Protein AF-A0A7S3B6I5-F1 (afdb_monomer)

Solvent-accessible surface area (backbone atoms only — not comparable to full-atom values): 15122 Å² total; per-residue (Å²): 137,95,82,79,75,67,73,46,75,46,68,66,68,61,94,85,69,68,93,73,71,80,61,73,37,98,59,34,40,79,94,53,52,27,63,66,48,36,36,42,46,27,69,50,37,74,55,38,32,60,49,62,76,56,69,60,90,87,50,44,32,32,36,52,47,58,56,57,55,51,49,36,38,57,48,49,62,51,53,65,34,77,89,51,72,89,58,86,56,54,58,64,58,42,66,70,29,55,95,59,44,49,28,56,59,39,25,24,38,39,67,54,74,54,85,91,55,84,88,48,72,70,39,49,55,43,21,53,56,40,58,69,69,34,74,38,55,31,37,60,92,26,37,70,62,47,28,35,50,42,8,40,65,30,28,34,66,82,44,46,67,81,73,72,31,84,71,86,61,65,82,62,79,79,77,50,90,60,46,70,55,49,48,26,51,55,50,41,39,72,71,20,99,49,53,43,70,56,54,48,52,51,48,62,66,21,48,64,31,28,52,52,39,36,54,48,52,50,51,36,53,52,53,35,47,77,72,76,40,85,44,74,58,57,70,67,51,68,83,52,50,52,62,53,43,52,53,44,36,53,54,49,41,53,53,53,54,52,56,67,65,67,77,79,122

Structure (mmCIF, N/CA/C/O backbone):
data_AF-A0A7S3B6I5-F1
#
_entry.id   AF-A0A7S3B6I5-F1
#
loop_
_atom_site.group_PDB
_atom_site.id
_atom_site.type_symbol
_atom_site.label_atom_id
_atom_site.label_alt_id
_atom_site.label_comp_id
_atom_site.label_asym_id
_atom_site.label_entity_id
_atom_site.label_seq_id
_atom_site.pdbx_PDB_ins_code
_atom_site.Cartn_x
_atom_site.Cartn_y
_atom_site.Cartn_z
_atom_site.occupancy
_atom_site.B_iso_or_equiv
_atom_site.auth_seq_id
_atom_site.auth_comp_id
_atom_site.auth_asym_id
_atom_site.auth_atom_id
_atom_site.pdbx_PDB_model_num
ATOM 1 N N . SER A 1 1 ? 18.196 6.613 14.514 1.00 30.02 1 SER A N 1
ATOM 2 C CA . SER A 1 1 ? 19.024 6.679 13.297 1.00 30.02 1 SER A CA 1
ATOM 3 C C . SER A 1 1 ? 18.106 6.687 12.080 1.00 30.02 1 SER A C 1
ATOM 5 O O . SER A 1 1 ? 17.327 5.764 11.896 1.00 30.02 1 SER A O 1
ATOM 7 N N . LEU A 1 2 ? 18.119 7.771 11.301 1.00 26.78 2 LEU A N 1
ATOM 8 C CA . LEU A 1 2 ? 17.273 7.993 10.116 1.00 26.78 2 LEU A CA 1
ATOM 9 C C . LEU A 1 2 ? 18.138 7.955 8.842 1.00 26.78 2 LEU A C 1
ATOM 11 O O . LEU A 1 2 ? 18.249 8.953 8.143 1.00 26.78 2 LEU A O 1
ATOM 15 N N . SER A 1 3 ? 18.830 6.845 8.563 1.00 24.91 3 SER A N 1
ATOM 16 C CA . SER A 1 3 ? 19.818 6.829 7.465 1.00 24.91 3 SER A CA 1
ATOM 17 C C . SER A 1 3 ? 19.967 5.487 6.746 1.00 24.91 3 SER A C 1
ATOM 19 O O . SER A 1 3 ? 21.083 5.048 6.476 1.00 24.91 3 SER A O 1
ATOM 21 N N . ARG A 1 4 ? 18.858 4.812 6.441 1.00 30.28 4 ARG A N 1
ATOM 22 C CA . ARG A 1 4 ? 18.847 3.709 5.464 1.00 30.28 4 ARG A CA 1
ATOM 23 C C . ARG A 1 4 ? 17.581 3.781 4.619 1.00 30.28 4 ARG A C 1
ATOM 25 O O . ARG A 1 4 ? 16.727 2.907 4.672 1.00 30.28 4 ARG A O 1
ATOM 32 N N . SER A 1 5 ? 17.407 4.896 3.918 1.00 32.47 5 SER A N 1
ATOM 33 C CA . SER A 1 5 ? 16.584 4.898 2.714 1.00 32.47 5 SER A CA 1
ATOM 34 C C . SER A 1 5 ? 17.296 4.037 1.675 1.00 32.47 5 SER A C 1
ATOM 36 O O . SER A 1 5 ? 18.504 4.172 1.490 1.00 32.47 5 SER A O 1
ATOM 38 N N . TRP A 1 6 ? 16.557 3.159 1.004 1.00 41.81 6 TRP A N 1
ATOM 39 C CA . TRP A 1 6 ? 17.042 2.350 -0.114 1.00 41.81 6 TRP A CA 1
ATOM 40 C C . TRP A 1 6 ? 17.235 3.216 -1.368 1.00 41.81 6 TRP A C 1
ATOM 42 O O . TRP A 1 6 ? 16.689 2.939 -2.432 1.00 41.81 6 TRP A O 1
ATOM 52 N N . PHE A 1 7 ? 17.988 4.311 -1.245 1.00 34.62 7 PHE A N 1
ATOM 53 C CA . PHE A 1 7 ? 18.483 5.053 -2.394 1.00 34.62 7 PHE A CA 1
ATOM 54 C C . PHE A 1 7 ? 19.648 4.265 -2.984 1.00 34.62 7 PHE A C 1
ATOM 56 O O . PHE A 1 7 ? 20.805 4.500 -2.650 1.00 34.62 7 PHE A O 1
ATOM 63 N N . HIS A 1 8 ? 19.337 3.326 -3.867 1.00 44.59 8 HIS A N 1
ATOM 64 C CA . HIS A 1 8 ? 20.341 2.717 -4.725 1.00 44.59 8 HIS A CA 1
ATOM 65 C C . HIS A 1 8 ? 20.266 3.434 -6.064 1.00 44.59 8 HIS A C 1
ATOM 67 O O . HIS A 1 8 ? 19.243 3.377 -6.736 1.00 44.59 8 HIS A O 1
ATOM 73 N N . THR A 1 9 ? 21.327 4.155 -6.426 1.00 38.66 9 THR A N 1
ATOM 74 C CA . THR A 1 9 ? 21.589 4.477 -7.831 1.00 38.66 9 THR A CA 1
ATOM 75 C C . THR A 1 9 ? 22.581 3.429 -8.297 1.00 38.66 9 THR A C 1
ATOM 77 O O . THR A 1 9 ? 23.786 3.601 -8.124 1.00 38.66 9 THR A O 1
ATOM 80 N N . VAL A 1 10 ? 22.092 2.301 -8.810 1.00 42.62 10 VAL A N 1
ATOM 81 C CA . VAL A 1 10 ? 22.993 1.318 -9.415 1.00 42.62 10 VAL A CA 1
ATOM 82 C C . VAL A 1 10 ? 23.423 1.902 -10.755 1.00 42.62 10 VAL A C 1
ATOM 84 O O . VAL A 1 10 ? 22.632 1.977 -11.693 1.00 42.62 10 VAL A O 1
ATOM 87 N N . LYS A 1 11 ? 24.660 2.400 -10.839 1.00 39.88 11 LYS A N 1
ATOM 88 C CA . LYS A 1 11 ? 25.286 2.618 -12.145 1.00 39.88 11 LYS A CA 1
ATOM 89 C C . LYS A 1 11 ? 25.475 1.237 -12.755 1.00 39.88 11 LYS A C 1
ATOM 91 O O . LYS A 1 11 ? 25.919 0.338 -12.050 1.00 39.88 11 LYS A O 1
ATOM 96 N N . ALA A 1 12 ? 25.123 1.071 -14.028 1.00 41.84 12 ALA A N 1
ATOM 97 C CA . ALA A 1 12 ? 25.491 -0.130 -14.761 1.00 41.84 12 ALA A CA 1
ATOM 98 C C . ALA A 1 12 ? 27.013 -0.271 -14.656 1.00 41.84 12 ALA A C 1
ATOM 100 O O . ALA A 1 12 ? 27.739 0.532 -15.241 1.00 41.84 12 ALA A O 1
ATOM 101 N N . SER A 1 13 ? 27.492 -1.185 -13.813 1.00 39.59 13 SER A N 1
ATOM 102 C CA . SER A 1 13 ? 28.909 -1.486 -13.757 1.00 39.59 13 SER A CA 1
ATOM 103 C C . SER A 1 13 ? 29.263 -2.140 -15.083 1.00 39.59 13 SER A C 1
ATOM 105 O O . SER A 1 13 ? 28.578 -3.050 -15.558 1.00 39.59 13 SER A O 1
ATOM 107 N N . GLU A 1 14 ? 30.310 -1.628 -15.721 1.00 37.56 14 GLU A N 1
ATOM 108 C CA . GLU A 1 14 ? 30.961 -2.365 -16.792 1.00 37.56 14 GLU A CA 1
ATOM 109 C C . GLU A 1 14 ? 31.374 -3.731 -16.224 1.00 37.56 14 GLU A C 1
ATOM 111 O O . GLU A 1 14 ? 31.865 -3.793 -15.090 1.00 37.56 14 GLU A O 1
ATOM 116 N N . PRO A 1 15 ? 31.153 -4.835 -16.955 1.00 36.19 15 PRO A N 1
ATOM 117 C CA . PRO A 1 15 ? 31.553 -6.149 -16.480 1.00 36.19 15 PRO A CA 1
ATOM 118 C C . PRO A 1 15 ? 33.067 -6.145 -16.215 1.00 36.19 15 PRO A C 1
ATOM 120 O O . PRO A 1 15 ? 33.862 -6.088 -17.149 1.00 36.19 15 PRO A O 1
ATOM 123 N N . GLY A 1 16 ? 33.456 -6.184 -14.936 1.00 38.81 16 GLY A N 1
ATOM 124 C CA . GLY A 1 16 ? 34.854 -6.247 -14.495 1.00 38.81 16 GLY A CA 1
ATOM 125 C C . GLY A 1 16 ? 35.394 -5.034 -13.727 1.00 38.81 16 GLY A C 1
ATOM 126 O O . GLY A 1 16 ? 36.546 -5.088 -13.302 1.00 38.81 16 GLY A O 1
ATOM 127 N N . ALA A 1 17 ? 34.612 -3.973 -13.512 1.00 37.06 17 ALA A N 1
ATOM 128 C CA . ALA A 1 17 ? 35.030 -2.862 -12.654 1.00 37.06 17 ALA A CA 1
ATOM 129 C C . ALA A 1 17 ? 34.587 -3.109 -11.201 1.00 37.06 17 ALA A C 1
ATOM 131 O O . ALA A 1 17 ? 33.411 -2.986 -10.874 1.00 37.06 17 ALA A O 1
ATOM 132 N N . ASP A 1 18 ? 35.571 -3.448 -10.371 1.00 36.12 18 ASP A N 1
ATOM 133 C CA . ASP A 1 18 ? 35.520 -3.705 -8.930 1.00 36.12 18 ASP A CA 1
ATOM 134 C C . ASP A 1 18 ? 34.848 -5.019 -8.500 1.00 36.12 18 ASP A C 1
ATOM 136 O O . ASP A 1 18 ? 33.736 -5.369 -8.882 1.00 36.12 18 ASP A O 1
ATOM 140 N N . GLY A 1 19 ? 35.593 -5.790 -7.702 1.00 36.16 19 GLY A N 1
ATOM 141 C CA . GLY A 1 19 ? 35.284 -7.147 -7.247 1.00 36.16 19 GLY A CA 1
ATOM 142 C C . GLY A 1 19 ? 34.137 -7.257 -6.241 1.00 36.16 19 GLY A C 1
ATOM 143 O O . GLY A 1 19 ? 34.241 -8.033 -5.291 1.00 36.16 19 GLY A O 1
ATOM 144 N N . ASP A 1 20 ? 33.041 -6.536 -6.456 1.00 39.22 20 ASP A N 1
ATOM 145 C CA . ASP A 1 20 ? 31.775 -6.824 -5.803 1.00 39.22 20 ASP A CA 1
ATOM 146 C C . ASP A 1 20 ? 31.158 -8.022 -6.512 1.00 39.22 20 ASP A C 1
ATOM 148 O O . ASP A 1 20 ? 30.555 -7.939 -7.582 1.00 39.22 20 ASP A O 1
ATOM 152 N N . VAL A 1 21 ? 31.399 -9.187 -5.917 1.00 40.91 21 VAL A N 1
ATOM 153 C CA . VAL A 1 21 ? 30.798 -10.455 -6.308 1.00 40.91 21 VAL A CA 1
ATOM 154 C C . VAL A 1 21 ? 29.309 -10.207 -6.547 1.00 40.91 21 VAL A C 1
ATOM 156 O O . VAL A 1 21 ? 28.571 -9.884 -5.615 1.00 40.91 21 VAL A O 1
ATOM 159 N N . ALA A 1 22 ? 28.865 -10.370 -7.793 1.00 47.59 22 ALA A N 1
ATOM 160 C CA . ALA A 1 22 ? 27.468 -10.603 -8.107 1.00 47.59 22 ALA A CA 1
ATOM 161 C C . ALA A 1 22 ? 27.076 -11.895 -7.383 1.00 47.59 22 ALA A C 1
ATOM 163 O O . ALA A 1 22 ? 27.221 -12.992 -7.910 1.00 47.59 22 ALA A O 1
ATOM 164 N N . LEU A 1 23 ? 26.723 -11.776 -6.104 1.00 52.03 23 LEU A N 1
ATOM 165 C CA . LEU A 1 23 ? 26.445 -12.909 -5.244 1.00 52.03 23 LEU A CA 1
ATOM 166 C C . LEU A 1 23 ? 25.136 -13.512 -5.741 1.00 52.03 23 LEU A C 1
ATOM 168 O O . LEU A 1 23 ? 24.060 -12.992 -5.451 1.00 52.03 23 LEU A O 1
ATOM 172 N N . ASP A 1 24 ? 25.242 -14.613 -6.477 1.00 57.56 24 ASP A N 1
ATOM 173 C CA . ASP A 1 24 ? 24.114 -15.355 -7.035 1.00 57.56 24 ASP A CA 1
ATOM 174 C C . ASP A 1 24 ? 23.101 -15.688 -5.946 1.00 57.56 24 ASP A C 1
ATOM 176 O O . ASP A 1 24 ? 23.446 -16.360 -4.973 1.00 57.56 24 ASP A O 1
ATOM 180 N N . SER A 1 25 ? 21.885 -15.154 -6.069 1.00 61.38 25 SER A N 1
ATOM 181 C CA . SER A 1 25 ? 20.737 -15.417 -5.196 1.00 61.38 25 SER A CA 1
ATOM 182 C C . SER A 1 25 ? 19.762 -16.358 -5.896 1.00 61.38 25 SER A C 1
ATOM 184 O O . SER A 1 25 ? 19.587 -16.254 -7.106 1.00 61.38 25 SER A O 1
ATOM 186 N N . ASP A 1 26 ? 19.046 -17.186 -5.133 1.00 66.56 26 ASP A N 1
ATOM 187 C CA . ASP A 1 26 ? 17.928 -17.995 -5.638 1.00 66.56 26 ASP A CA 1
ATOM 188 C C . ASP A 1 26 ? 16.824 -17.141 -6.298 1.00 66.56 26 ASP A C 1
ATOM 190 O O . ASP A 1 26 ? 16.044 -17.648 -7.100 1.00 66.56 26 ASP A O 1
ATOM 194 N N . LEU A 1 27 ? 16.732 -15.847 -5.959 1.00 63.53 27 LEU A N 1
ATOM 195 C CA . LEU A 1 27 ? 15.813 -14.891 -6.591 1.00 63.53 27 LEU A CA 1
ATOM 196 C C . LEU A 1 27 ? 16.382 -14.239 -7.853 1.00 63.53 27 LEU A C 1
ATOM 198 O O . LEU A 1 27 ? 15.624 -13.637 -8.610 1.00 63.53 27 LEU A O 1
ATOM 202 N N . CYS A 1 28 ? 17.696 -14.321 -8.061 1.00 67.62 28 CYS A N 1
ATOM 203 C CA . CYS A 1 28 ? 18.375 -13.705 -9.191 1.00 67.62 28 CYS A CA 1
ATOM 204 C C . CYS A 1 28 ? 19.546 -14.554 -9.704 1.00 67.62 28 CYS A C 1
ATOM 206 O O . CYS A 1 28 ? 20.714 -14.119 -9.646 1.00 67.62 28 CYS A O 1
ATOM 208 N N . PRO A 1 29 ? 19.260 -15.776 -10.185 1.00 71.50 29 PRO A N 1
ATOM 209 C CA . PRO A 1 29 ? 20.301 -16.620 -10.730 1.00 71.50 29 PRO A CA 1
ATOM 210 C C . PRO A 1 29 ? 20.804 -16.020 -12.061 1.00 71.50 29 PRO A C 1
ATOM 212 O O . PRO A 1 29 ? 20.033 -15.339 -12.751 1.00 71.50 29 PRO A O 1
ATOM 215 N N . PRO A 1 30 ? 22.089 -16.204 -12.419 1.00 70.25 30 PRO A N 1
ATOM 216 C CA . PRO A 1 30 ? 22.701 -15.579 -13.595 1.00 70.25 30 PRO A CA 1
ATOM 217 C C . PRO A 1 30 ? 21.893 -15.724 -14.886 1.00 70.25 30 PRO A C 1
ATOM 219 O O . PRO A 1 30 ? 21.757 -14.764 -15.640 1.00 70.25 30 PRO A O 1
ATOM 222 N N . GLU A 1 31 ? 21.308 -16.898 -15.114 1.00 76.81 31 GLU A N 1
ATOM 223 C CA . GLU A 1 31 ? 20.542 -17.241 -16.312 1.00 76.81 31 GLU A CA 1
ATOM 224 C C . GLU A 1 31 ? 19.193 -16.519 -16.431 1.00 76.81 31 GLU A C 1
ATOM 226 O O . GLU A 1 31 ? 18.583 -16.531 -17.498 1.00 76.81 31 GLU A O 1
ATOM 231 N N . GLN A 1 32 ? 18.720 -15.886 -15.355 1.00 72.00 32 GLN A N 1
ATOM 232 C CA . GLN A 1 32 ? 17.476 -15.119 -15.349 1.00 72.00 32 GLN A CA 1
ATOM 233 C C . GLN A 1 32 ? 17.704 -13.610 -15.350 1.00 72.00 32 GLN A C 1
ATOM 235 O O . GLN A 1 32 ? 16.719 -12.885 -15.311 1.00 72.00 32 GLN A O 1
ATOM 240 N N . ARG A 1 33 ? 18.949 -13.114 -15.384 1.00 72.81 33 ARG A N 1
ATOM 241 C CA . ARG A 1 33 ? 19.234 -11.672 -15.306 1.00 72.81 33 ARG A CA 1
ATOM 242 C C . ARG A 1 33 ? 18.889 -10.952 -16.607 1.00 72.81 33 ARG A C 1
ATOM 244 O O . ARG A 1 33 ? 19.354 -11.320 -17.683 1.00 72.81 33 ARG A O 1
ATOM 251 N N . GLY A 1 34 ? 18.103 -9.888 -16.477 1.00 70.00 34 GLY A N 1
ATOM 252 C CA . GLY A 1 34 ? 17.803 -8.960 -17.563 1.00 70.00 34 GLY A CA 1
ATOM 253 C C . GLY A 1 34 ? 18.947 -7.991 -17.873 1.00 70.00 34 GLY A C 1
ATOM 254 O O . GLY A 1 34 ? 20.010 -8.047 -17.250 1.00 70.00 34 GLY A O 1
ATOM 255 N N . PRO A 1 35 ? 18.735 -7.050 -18.811 1.00 67.94 35 PRO A N 1
ATOM 256 C CA . PRO A 1 35 ? 19.698 -5.987 -19.076 1.00 67.94 35 PRO A CA 1
ATOM 257 C C . PRO A 1 35 ? 19.836 -5.077 -17.851 1.00 67.94 35 PRO A C 1
ATOM 259 O O . PRO A 1 35 ? 18.827 -4.619 -17.317 1.00 67.94 35 PRO A O 1
ATOM 262 N N . VAL A 1 36 ? 21.072 -4.774 -17.443 1.00 64.69 36 VAL A N 1
ATOM 263 C CA . VAL A 1 36 ? 21.347 -3.878 -16.309 1.00 64.69 36 VAL A CA 1
ATOM 264 C C . VAL A 1 36 ? 20.810 -2.480 -16.610 1.00 64.69 36 VAL A C 1
ATOM 266 O O . VAL A 1 36 ? 21.219 -1.841 -17.581 1.00 64.69 36 VAL A O 1
ATOM 269 N N . ARG A 1 37 ? 19.899 -1.988 -15.766 1.00 63.59 37 ARG A N 1
ATOM 270 C CA . ARG A 1 37 ? 19.356 -0.626 -15.856 1.00 63.59 37 ARG A CA 1
ATOM 271 C C . ARG A 1 37 ? 19.793 0.208 -14.664 1.00 63.59 37 ARG A C 1
ATOM 273 O O . ARG A 1 37 ? 19.816 -0.271 -13.534 1.00 63.59 37 ARG A O 1
ATOM 280 N N . GLN A 1 38 ? 20.043 1.493 -14.908 1.00 60.88 38 GLN A N 1
ATOM 281 C CA . GLN A 1 38 ? 20.023 2.459 -13.816 1.00 60.88 38 GLN A CA 1
ATOM 282 C C . GLN A 1 38 ? 18.604 2.513 -13.269 1.00 60.88 38 GLN A C 1
ATOM 284 O O . GLN A 1 38 ? 17.661 2.700 -14.043 1.00 60.88 38 GLN A O 1
ATOM 289 N N . PHE A 1 39 ? 18.445 2.351 -11.957 1.00 60.12 39 PHE A N 1
ATOM 290 C CA . PHE A 1 39 ? 17.147 2.528 -11.327 1.00 60.12 39 PHE A CA 1
ATOM 291 C C . PHE A 1 39 ? 17.218 3.376 -10.063 1.00 60.12 39 PHE A C 1
ATOM 293 O O . PHE A 1 39 ? 18.282 3.537 -9.469 1.00 60.12 39 PHE A O 1
ATOM 300 N N . VAL A 1 40 ? 16.064 3.916 -9.675 1.00 58.66 40 VAL A N 1
ATOM 301 C CA . VAL A 1 40 ? 15.857 4.624 -8.411 1.00 58.66 40 VAL A CA 1
ATOM 302 C C . VAL A 1 40 ? 14.718 3.944 -7.664 1.00 58.66 40 VAL A C 1
ATOM 304 O O . VAL A 1 40 ? 13.590 3.923 -8.158 1.00 58.66 40 VAL A O 1
ATOM 307 N N . SER A 1 41 ? 14.999 3.398 -6.479 1.00 58.84 41 SER A N 1
ATOM 308 C CA . SER A 1 41 ? 13.961 2.934 -5.553 1.00 58.84 41 SER A CA 1
ATOM 309 C C . SER A 1 41 ? 13.565 4.053 -4.603 1.00 58.84 41 SER A C 1
ATOM 311 O O . SER A 1 41 ? 14.406 4.742 -4.021 1.00 58.84 41 SER A O 1
ATOM 313 N N . VAL A 1 42 ? 12.259 4.239 -4.454 1.00 57.50 42 VAL A N 1
ATOM 314 C CA . VAL A 1 42 ? 11.689 5.281 -3.622 1.00 57.50 42 VAL A CA 1
ATOM 315 C C . VAL A 1 42 ? 10.673 4.673 -2.672 1.00 57.50 42 VAL A C 1
ATOM 317 O O . VAL A 1 42 ? 9.474 4.615 -2.949 1.00 57.50 42 VAL A O 1
ATOM 320 N N . GLU A 1 43 ? 11.183 4.170 -1.550 1.00 55.50 43 GLU A N 1
ATOM 321 C CA . GLU A 1 43 ? 10.368 3.428 -0.588 1.00 55.50 43 GLU A CA 1
ATOM 322 C C . GLU A 1 43 ? 9.525 4.310 0.326 1.00 55.50 43 GLU A C 1
ATOM 324 O O . GLU A 1 43 ? 8.445 3.912 0.757 1.00 55.50 43 GLU A O 1
ATOM 329 N N . MET A 1 44 ? 10.013 5.509 0.653 1.00 56.34 44 MET A N 1
ATOM 330 C CA . MET A 1 44 ? 9.214 6.445 1.433 1.00 56.34 44 MET A CA 1
ATOM 331 C C . MET A 1 44 ? 8.329 7.253 0.484 1.00 56.34 44 MET A C 1
ATOM 333 O O . MET A 1 44 ? 8.871 7.931 -0.396 1.00 56.34 44 MET A O 1
ATOM 337 N N . PRO A 1 45 ? 7.000 7.270 0.701 1.00 53.78 45 PRO A N 1
ATOM 338 C CA . PRO A 1 45 ? 6.067 8.065 -0.098 1.00 53.78 45 PRO A CA 1
ATOM 339 C C . PRO A 1 45 ? 6.509 9.528 -0.262 1.00 53.78 45 PRO A C 1
ATOM 341 O O . PRO A 1 45 ? 6.338 10.111 -1.331 1.00 53.78 45 PRO A O 1
ATOM 344 N N . MET A 1 46 ? 7.171 10.089 0.760 1.00 49.12 46 MET A N 1
ATOM 345 C CA . MET A 1 46 ? 7.742 11.439 0.749 1.00 49.12 46 MET A CA 1
ATOM 346 C C . MET A 1 46 ? 8.720 11.712 -0.390 1.00 49.12 46 MET A C 1
ATOM 348 O O . MET A 1 46 ? 8.708 12.794 -0.972 1.00 49.12 46 MET A O 1
ATOM 352 N N . PHE A 1 47 ? 9.545 10.734 -0.743 1.00 52.78 47 PHE A N 1
ATOM 353 C CA . PHE A 1 47 ? 10.481 10.877 -1.848 1.00 52.78 47 PHE A CA 1
ATOM 354 C C . PHE A 1 47 ? 9.827 10.508 -3.187 1.00 52.78 47 PHE A C 1
ATOM 356 O O . PHE A 1 47 ? 10.270 10.985 -4.232 1.00 52.78 47 PHE A O 1
ATOM 363 N N . ALA A 1 48 ? 8.765 9.687 -3.174 1.00 56.59 48 ALA A N 1
ATOM 364 C CA . ALA A 1 48 ? 8.090 9.211 -4.385 1.00 56.59 48 ALA A CA 1
ATOM 365 C C . ALA A 1 48 ? 7.420 10.369 -5.137 1.00 56.59 48 ALA A C 1
ATOM 367 O O . ALA A 1 48 ? 7.415 10.405 -6.367 1.00 56.59 48 ALA A O 1
ATOM 368 N N . TRP A 1 49 ? 6.940 11.368 -4.393 1.00 50.56 49 TRP A N 1
ATOM 369 C CA . TRP A 1 49 ? 6.423 12.614 -4.948 1.00 50.56 49 TRP A CA 1
ATOM 370 C C . TRP A 1 49 ? 7.432 13.332 -5.856 1.00 50.56 49 TRP A C 1
ATOM 372 O O . TRP A 1 49 ? 7.124 13.584 -7.021 1.00 50.56 49 TRP A O 1
ATOM 382 N N . ALA A 1 50 ? 8.643 13.608 -5.361 1.00 53.38 50 ALA A N 1
ATOM 383 C CA . ALA A 1 50 ? 9.666 14.344 -6.106 1.00 53.38 50 ALA A CA 1
ATOM 384 C C . ALA A 1 50 ? 10.077 13.614 -7.397 1.00 53.38 50 ALA A C 1
ATOM 386 O O . ALA A 1 50 ? 10.154 14.219 -8.464 1.00 53.38 50 ALA A O 1
ATOM 387 N N . TRP A 1 51 ? 10.245 12.292 -7.331 1.00 55.38 51 TRP A N 1
ATOM 388 C CA . TRP A 1 51 ? 10.626 11.484 -8.494 1.00 55.38 51 TRP A CA 1
ATOM 389 C C . TRP A 1 51 ? 9.513 11.326 -9.535 1.00 55.38 51 TRP A C 1
ATOM 391 O O . TRP A 1 51 ? 9.801 11.159 -10.718 1.00 55.38 51 TRP A O 1
ATOM 401 N N . SER A 1 52 ? 8.243 11.440 -9.133 1.00 55.75 52 SER A N 1
ATOM 402 C CA . SER A 1 52 ? 7.115 11.447 -10.076 1.00 55.75 52 SER A CA 1
ATOM 403 C C . SER A 1 52 ? 7.006 12.742 -10.899 1.00 55.75 52 SER A C 1
ATOM 405 O O . SER A 1 52 ? 6.404 12.738 -11.976 1.00 55.75 52 SER A O 1
ATOM 407 N N . LEU A 1 53 ? 7.571 13.846 -10.393 1.00 52.94 53 LEU A N 1
ATOM 408 C CA . LEU A 1 53 ? 7.561 15.163 -11.039 1.00 52.94 53 LEU A CA 1
ATOM 409 C C . LEU A 1 53 ? 8.763 15.371 -11.967 1.00 52.94 53 LEU A C 1
ATOM 411 O O . LEU A 1 53 ? 8.625 16.038 -12.990 1.00 52.94 53 LEU A O 1
ATOM 415 N N . TRP A 1 54 ? 9.908 14.771 -11.636 1.00 53.25 54 TRP A N 1
ATOM 416 C CA . TRP A 1 54 ? 11.135 14.848 -12.427 1.00 53.25 54 TRP A CA 1
ATOM 417 C C . TRP A 1 54 ? 11.699 13.449 -12.688 1.00 53.25 54 TRP A C 1
ATOM 419 O O . TRP A 1 54 ? 12.685 13.057 -12.060 1.00 53.25 54 TRP A O 1
ATOM 429 N N . PRO A 1 55 ? 11.088 12.666 -13.597 1.00 57.84 55 PRO A N 1
ATOM 430 C CA . PRO A 1 55 ? 11.700 11.418 -14.024 1.00 57.84 55 PRO A CA 1
ATOM 431 C C . PRO A 1 55 ? 13.053 11.739 -14.672 1.00 57.84 55 PRO A C 1
ATOM 433 O O . PRO A 1 55 ? 13.124 12.540 -15.606 1.00 57.84 55 PRO A O 1
ATOM 436 N N . SER A 1 56 ? 14.141 11.145 -14.179 1.00 56.38 56 SER A N 1
ATOM 437 C CA . SER A 1 56 ? 15.429 11.253 -14.862 1.00 56.38 56 SER A CA 1
ATOM 438 C C . SER A 1 56 ? 15.336 10.531 -16.206 1.00 56.38 56 SER A C 1
ATOM 440 O O . SER A 1 56 ? 14.899 9.381 -16.286 1.00 56.38 56 SER A O 1
ATOM 442 N N . ALA A 1 57 ? 15.722 11.215 -17.284 1.00 54.03 57 ALA A N 1
ATOM 443 C CA . ALA A 1 57 ? 15.722 10.630 -18.618 1.00 54.03 57 ALA A CA 1
ATOM 444 C C . ALA A 1 57 ? 16.622 9.381 -18.635 1.00 54.03 57 ALA A C 1
ATOM 446 O O . ALA A 1 57 ? 17.827 9.478 -18.419 1.00 54.03 57 ALA A O 1
ATOM 447 N N . GLY A 1 58 ? 16.022 8.210 -18.870 1.00 59.88 58 GLY A N 1
ATOM 448 C CA . GLY A 1 58 ? 16.732 6.938 -19.029 1.00 59.88 58 GLY A CA 1
ATOM 449 C C . GLY A 1 58 ? 16.860 6.054 -17.782 1.00 59.88 58 GLY A C 1
ATOM 450 O O . GLY A 1 58 ? 17.296 4.914 -17.932 1.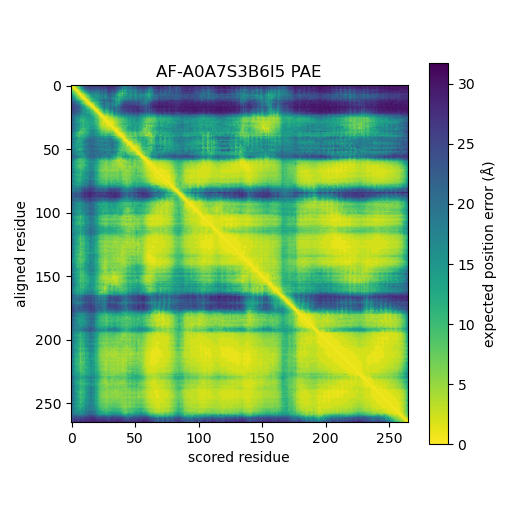00 59.88 58 GLY A O 1
ATOM 451 N N . ALA A 1 59 ? 16.454 6.499 -16.585 1.00 67.44 59 ALA A N 1
ATOM 452 C CA . ALA A 1 59 ? 16.451 5.628 -15.403 1.00 67.44 59 ALA A CA 1
ATOM 453 C C . ALA A 1 59 ? 15.101 4.916 -15.225 1.00 67.44 59 ALA A C 1
ATOM 455 O O . ALA A 1 59 ? 14.036 5.527 -15.334 1.00 67.44 59 ALA A O 1
ATOM 456 N N . ALA A 1 60 ? 15.135 3.626 -14.893 1.00 70.94 60 ALA A N 1
ATOM 457 C CA . ALA A 1 60 ? 13.968 2.925 -14.379 1.00 70.94 60 ALA A CA 1
ATOM 458 C C . ALA A 1 60 ? 13.630 3.450 -12.972 1.00 70.94 60 ALA A C 1
ATOM 460 O O . ALA A 1 60 ? 14.506 3.783 -12.180 1.00 70.94 60 ALA A O 1
ATOM 461 N N . THR A 1 61 ? 12.357 3.543 -12.618 1.00 76.81 61 THR A N 1
ATOM 462 C CA . THR A 1 61 ? 11.955 4.018 -11.287 1.00 76.81 61 THR A CA 1
ATOM 463 C C . THR A 1 61 ? 11.074 2.989 -10.618 1.00 76.81 61 THR A C 1
ATOM 465 O O . THR A 1 61 ? 10.196 2.399 -11.245 1.00 76.81 61 THR A O 1
ATOM 468 N N . MET A 1 62 ? 11.300 2.776 -9.330 1.00 79.25 62 MET A N 1
ATOM 469 C CA . MET A 1 62 ? 10.507 1.888 -8.504 1.00 79.25 62 MET A CA 1
ATOM 470 C C . MET A 1 62 ? 9.985 2.638 -7.289 1.00 79.25 62 MET A C 1
ATOM 472 O O . MET A 1 62 ? 10.691 3.433 -6.673 1.00 79.25 62 MET A O 1
ATOM 476 N N . THR A 1 63 ? 8.759 2.326 -6.901 1.00 83.12 63 THR A N 1
ATOM 477 C CA . THR A 1 63 ? 8.262 2.618 -5.557 1.00 83.12 63 THR A CA 1
ATOM 478 C C . THR A 1 63 ? 7.680 1.355 -4.936 1.00 83.12 63 THR A C 1
ATOM 480 O O . THR A 1 63 ? 7.584 0.319 -5.598 1.00 83.12 63 THR A O 1
ATOM 483 N N . VAL A 1 64 ? 7.315 1.421 -3.660 1.00 79.25 64 VAL A N 1
ATOM 484 C CA . VAL A 1 64 ? 6.649 0.331 -2.949 1.00 79.25 64 VAL A CA 1
ATOM 485 C C . VAL A 1 64 ? 5.362 0.842 -2.330 1.00 79.25 64 VAL A C 1
ATOM 487 O O . VAL A 1 64 ? 5.309 1.951 -1.799 1.00 79.25 64 VAL A O 1
ATOM 490 N N . ILE A 1 65 ? 4.330 0.014 -2.373 1.00 86.44 65 ILE A N 1
ATOM 491 C CA . ILE A 1 65 ? 3.088 0.234 -1.645 1.00 86.44 65 ILE A CA 1
ATOM 492 C C . ILE A 1 65 ? 2.932 -0.823 -0.558 1.00 86.44 65 ILE A C 1
ATOM 494 O O . ILE A 1 65 ? 3.467 -1.931 -0.639 1.00 86.44 65 ILE A O 1
ATOM 498 N N . ARG A 1 66 ? 2.187 -0.456 0.478 1.00 85.69 66 ARG A N 1
ATOM 499 C CA . ARG A 1 66 ? 1.879 -1.303 1.624 1.00 85.69 66 ARG A CA 1
ATOM 500 C C . ARG A 1 66 ? 0.418 -1.120 1.982 1.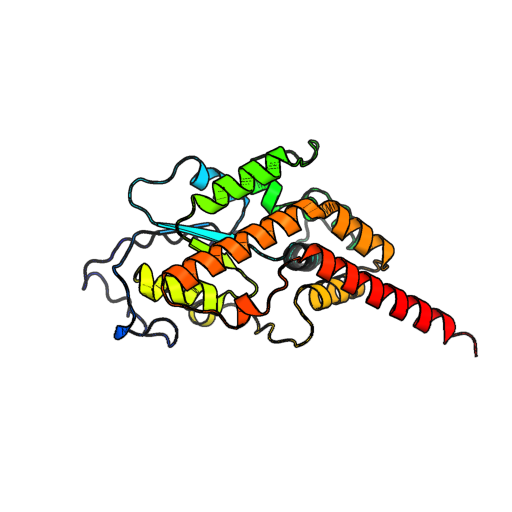00 85.69 66 ARG A C 1
ATOM 502 O O . ARG A 1 66 ? -0.111 -0.018 1.826 1.00 85.69 66 ARG A O 1
ATOM 509 N N . ASN A 1 67 ? -0.203 -2.170 2.498 1.00 88.75 67 ASN A N 1
ATOM 510 C CA . ASN A 1 67 ? -1.549 -2.100 3.031 1.00 88.75 67 ASN A CA 1
ATOM 511 C C . ASN A 1 67 ? -1.631 -0.988 4.105 1.00 88.75 67 ASN A C 1
ATOM 513 O O . ASN A 1 67 ? -0.744 -0.929 4.971 1.00 88.75 67 ASN A O 1
ATOM 517 N N . PRO A 1 68 ? -2.667 -0.123 4.091 1.00 90.06 68 PRO A N 1
ATOM 518 C CA . PRO A 1 68 ? -2.771 0.999 5.025 1.00 90.06 68 PRO A CA 1
ATOM 519 C C . PRO A 1 68 ? -2.683 0.590 6.499 1.00 90.06 68 PRO A C 1
ATOM 521 O O . PRO A 1 68 ? -1.957 1.221 7.264 1.00 90.06 68 PRO A O 1
ATOM 524 N N . LEU A 1 69 ? -3.329 -0.512 6.896 1.00 87.50 69 LEU A N 1
ATOM 525 C CA . LEU A 1 69 ? -3.284 -0.999 8.280 1.00 87.50 69 LEU A CA 1
ATOM 526 C C . LEU A 1 69 ? -1.903 -1.530 8.648 1.00 87.50 69 LEU A C 1
ATOM 528 O O . LEU A 1 69 ? -1.411 -1.258 9.739 1.00 87.50 69 LEU A O 1
ATOM 532 N N . GLY A 1 70 ? -1.241 -2.226 7.721 1.00 84.25 70 GLY A N 1
ATOM 533 C CA . GLY A 1 70 ? 0.142 -2.657 7.908 1.00 84.25 70 GLY A CA 1
ATOM 534 C C . GLY A 1 70 ? 1.094 -1.471 8.095 1.00 84.25 70 GLY A C 1
ATOM 535 O O . GLY A 1 70 ? 2.006 -1.527 8.924 1.00 84.25 70 GLY A O 1
ATOM 536 N N . PHE A 1 71 ? 0.887 -0.381 7.350 1.00 82.75 71 PHE A N 1
ATOM 537 C CA . PHE A 1 71 ? 1.655 0.852 7.521 1.00 82.75 71 PHE A CA 1
ATOM 538 C C . PHE A 1 71 ? 1.390 1.507 8.882 1.00 82.75 71 PHE A C 1
ATOM 540 O O . PHE A 1 71 ? 2.350 1.808 9.595 1.00 82.75 71 PHE A O 1
ATOM 547 N N . ILE A 1 72 ? 0.118 1.683 9.256 1.00 85.06 72 ILE A N 1
ATOM 548 C CA . ILE A 1 72 ? -0.280 2.291 10.533 1.00 85.06 72 ILE A CA 1
ATOM 549 C C . ILE A 1 72 ? 0.281 1.485 11.701 1.00 85.06 72 ILE A C 1
ATOM 551 O O . ILE A 1 72 ? 0.976 2.056 12.539 1.00 85.06 72 ILE A O 1
ATOM 555 N N . HIS A 1 73 ? 0.076 0.164 11.712 1.00 83.50 73 HIS A N 1
ATOM 556 C CA . HIS A 1 73 ? 0.654 -0.737 12.710 1.00 83.50 73 HIS A CA 1
ATOM 557 C C . HIS A 1 73 ? 2.162 -0.528 12.827 1.00 83.50 73 HIS A C 1
ATOM 559 O O . HIS A 1 73 ? 2.663 -0.169 13.885 1.00 83.50 73 HIS A O 1
ATOM 565 N N . SER A 1 74 ? 2.886 -0.599 11.711 1.00 78.81 74 SER A N 1
ATOM 566 C CA . SER A 1 74 ? 4.335 -0.407 11.712 1.00 78.81 74 SER A CA 1
ATOM 567 C C . SER A 1 74 ? 4.792 0.967 12.209 1.00 78.81 74 SER A C 1
ATOM 569 O O . SER A 1 74 ? 5.917 1.074 12.703 1.00 78.81 74 SER A O 1
ATOM 571 N N . ARG A 1 75 ? 3.996 2.026 12.027 1.00 78.50 75 ARG A N 1
ATOM 572 C CA . ARG A 1 75 ? 4.298 3.374 12.531 1.00 78.50 75 ARG A CA 1
ATOM 573 C C . ARG A 1 75 ? 4.014 3.472 14.022 1.00 78.50 75 ARG A C 1
ATOM 575 O O . ARG A 1 75 ? 4.885 3.944 14.746 1.00 78.50 75 ARG A O 1
ATOM 582 N N . VAL A 1 76 ? 2.859 2.981 14.467 1.00 78.00 76 VAL A N 1
ATOM 583 C CA . VAL A 1 76 ? 2.470 2.923 15.881 1.00 78.00 76 VAL A CA 1
ATOM 584 C C . VAL A 1 76 ? 3.497 2.119 16.671 1.00 78.00 76 VAL A C 1
ATOM 586 O O . VAL A 1 76 ? 4.072 2.662 17.610 1.00 78.00 76 VAL A O 1
ATOM 589 N N . SER A 1 77 ? 3.833 0.901 16.232 1.00 75.50 77 SER A N 1
ATOM 590 C CA . SER A 1 77 ? 4.828 0.058 16.902 1.00 75.50 77 SER A CA 1
ATOM 591 C C . SER A 1 77 ? 6.216 0.688 16.925 1.00 75.50 77 SER A C 1
ATOM 593 O O . SER A 1 77 ? 6.974 0.449 17.851 1.00 75.50 77 SER A O 1
ATOM 595 N N . ARG A 1 78 ? 6.601 1.478 15.911 1.00 73.88 78 ARG A N 1
ATOM 596 C CA . ARG A 1 78 ? 7.891 2.189 15.930 1.00 73.88 78 ARG A CA 1
ATOM 597 C C . ARG A 1 78 ? 7.867 3.341 16.922 1.00 73.88 78 ARG A C 1
ATOM 599 O O . ARG A 1 78 ? 8.791 3.460 17.713 1.00 73.88 78 ARG A O 1
ATOM 606 N N . LEU A 1 79 ? 6.837 4.180 16.884 1.00 69.62 79 LEU A N 1
ATOM 607 C CA . LEU A 1 79 ? 6.728 5.367 17.735 1.00 69.62 79 LEU A CA 1
ATOM 608 C C . LEU A 1 79 ? 6.438 5.025 19.204 1.00 69.62 79 LEU A C 1
ATOM 610 O O . LEU A 1 79 ? 6.723 5.839 20.076 1.00 69.62 79 LEU A O 1
ATOM 614 N N . SER A 1 80 ? 5.938 3.821 19.489 1.00 63.25 80 SER A N 1
ATOM 615 C CA . SER A 1 80 ? 5.782 3.307 20.851 1.00 63.25 80 SER A CA 1
ATOM 616 C C . SER A 1 80 ? 7.083 2.760 21.458 1.00 63.25 80 SER A C 1
ATOM 618 O O . SER A 1 80 ? 7.137 2.543 22.672 1.00 63.25 80 SER A O 1
ATOM 620 N N . LEU A 1 81 ? 8.150 2.556 20.666 1.00 61.03 81 LEU A N 1
ATOM 621 C CA . LEU A 1 81 ? 9.419 2.042 21.188 1.00 61.03 81 LEU A CA 1
ATOM 622 C C . LEU A 1 81 ? 10.139 3.080 22.063 1.00 61.03 81 LEU A C 1
ATOM 624 O O . LEU A 1 81 ? 10.247 4.246 21.673 1.00 61.03 81 LEU A O 1
ATOM 628 N N . PRO A 1 82 ? 10.766 2.648 23.178 1.00 52.91 82 PRO A N 1
ATOM 629 C CA . PRO A 1 82 ? 11.464 3.540 24.104 1.00 52.91 82 PRO A CA 1
ATOM 630 C C . PRO A 1 82 ? 12.530 4.409 23.431 1.00 52.91 82 PRO A C 1
ATOM 632 O O . PRO A 1 82 ? 12.747 5.536 23.843 1.00 52.91 82 PRO A O 1
ATOM 635 N N . ILE A 1 83 ? 13.155 3.911 22.363 1.00 54.31 83 ILE A N 1
ATOM 636 C CA . ILE A 1 83 ? 14.306 4.522 21.681 1.00 54.31 83 ILE A CA 1
ATOM 637 C C . ILE A 1 83 ? 13.950 5.878 21.030 1.00 54.31 83 ILE A C 1
ATOM 639 O O . ILE A 1 83 ? 14.832 6.701 20.784 1.00 54.31 83 ILE A O 1
ATOM 643 N N . HIS A 1 84 ? 12.667 6.158 20.782 1.00 49.72 84 HIS A N 1
ATOM 644 C CA . HIS A 1 84 ? 12.189 7.439 20.253 1.00 49.72 84 HIS A CA 1
ATOM 645 C C . HIS A 1 84 ? 11.710 8.368 21.387 1.00 49.72 84 HIS A C 1
ATOM 647 O O . HIS A 1 84 ? 10.558 8.777 21.458 1.00 49.72 84 HIS A O 1
ATOM 653 N N . HIS A 1 85 ? 12.634 8.716 22.289 1.00 42.84 85 HIS A N 1
ATOM 654 C CA . HIS A 1 85 ? 12.392 9.440 23.547 1.00 42.84 85 HIS A CA 1
ATOM 655 C C . HIS A 1 85 ? 11.849 10.883 23.441 1.00 42.84 85 HIS A C 1
ATOM 657 O O . HIS A 1 85 ? 11.512 11.455 24.477 1.00 42.84 85 HIS A O 1
ATOM 663 N N . HIS A 1 86 ? 11.758 11.492 22.254 1.00 44.84 86 HIS A N 1
ATOM 664 C CA . HIS A 1 86 ? 11.410 12.917 22.140 1.00 44.84 86 HIS A CA 1
ATOM 665 C C . HIS A 1 86 ? 9.903 13.218 22.101 1.00 44.84 86 HIS A C 1
ATOM 667 O O . HIS A 1 86 ? 9.515 14.325 22.454 1.00 44.84 86 HIS A O 1
ATOM 673 N N . GLU A 1 87 ? 9.048 12.246 21.772 1.00 50.59 87 GLU A N 1
ATOM 674 C CA . GLU A 1 87 ? 7.590 12.427 21.760 1.00 50.59 87 GLU A CA 1
ATOM 675 C C . GLU A 1 87 ? 6.899 11.156 22.266 1.00 50.59 87 GLU A C 1
ATOM 677 O O . GLU A 1 87 ? 6.445 10.320 21.488 1.00 50.59 87 GLU A O 1
ATOM 682 N N . LYS A 1 88 ? 6.814 10.978 23.590 1.00 50.03 88 LYS A N 1
ATOM 683 C CA . LYS A 1 88 ? 5.980 9.919 24.179 1.00 50.03 88 LYS A CA 1
ATOM 684 C C . LYS A 1 88 ? 4.500 10.253 23.966 1.00 50.03 88 LYS A C 1
ATOM 686 O O . LYS A 1 88 ? 3.842 10.770 24.865 1.00 50.03 88 LYS A O 1
ATOM 691 N N . ARG A 1 89 ? 3.962 9.969 22.780 1.00 57.31 89 ARG A N 1
ATOM 692 C CA . ARG A 1 89 ? 2.511 9.918 22.573 1.00 57.31 89 ARG A CA 1
ATOM 693 C C . ARG A 1 89 ? 2.013 8.558 23.066 1.00 57.31 89 ARG A C 1
ATOM 695 O O . ARG A 1 89 ? 2.582 7.524 22.724 1.00 57.31 89 ARG A O 1
ATOM 702 N N . HIS A 1 90 ? 0.967 8.550 23.891 1.00 65.81 90 HIS A N 1
ATOM 703 C CA . HIS A 1 90 ? 0.275 7.310 24.255 1.00 65.81 90 HIS A CA 1
ATOM 704 C C . HIS A 1 90 ? -0.244 6.620 22.983 1.00 65.81 90 HIS A C 1
ATOM 706 O O . HIS A 1 90 ? -0.656 7.306 22.050 1.00 65.81 90 HIS A O 1
ATOM 712 N N . GLY A 1 91 ? -0.256 5.282 22.943 1.00 68.12 91 GLY A N 1
ATOM 713 C CA . GLY A 1 91 ? -0.639 4.516 21.746 1.00 68.12 91 GLY A CA 1
ATOM 714 C C . GLY A 1 91 ? -1.974 4.951 21.126 1.00 68.12 91 GLY A C 1
ATOM 715 O O . GLY A 1 91 ? -2.077 5.071 19.910 1.00 68.12 91 GLY A O 1
ATOM 716 N N . LEU A 1 92 ? -2.962 5.311 21.954 1.00 71.12 92 LEU A N 1
ATOM 717 C CA . LEU A 1 92 ? -4.257 5.809 21.479 1.00 71.12 92 LEU A CA 1
ATOM 718 C C . LEU A 1 92 ? -4.154 7.192 20.813 1.00 71.12 92 LEU A C 1
ATOM 720 O O . LEU A 1 92 ? -4.799 7.433 19.800 1.00 71.12 92 LEU A O 1
ATOM 724 N N . ALA A 1 93 ? -3.292 8.073 21.328 1.00 74.56 93 ALA A N 1
ATOM 725 C CA . ALA A 1 93 ? -3.021 9.374 20.717 1.00 74.56 93 ALA A CA 1
ATOM 726 C C . ALA A 1 93 ? -2.280 9.246 19.375 1.00 74.56 93 ALA A C 1
ATOM 728 O O . ALA A 1 93 ? -2.367 10.143 18.545 1.00 74.56 93 ALA A O 1
ATOM 729 N N . LEU A 1 94 ? -1.561 8.140 19.140 1.00 79.44 94 LEU A N 1
ATOM 730 C CA . LEU A 1 94 ? -0.967 7.846 17.833 1.00 79.44 94 LEU A CA 1
ATOM 731 C C . LEU A 1 94 ? -2.013 7.393 16.812 1.00 79.44 94 LEU A C 1
ATOM 733 O O . LEU A 1 94 ? -1.857 7.704 15.637 1.00 79.44 94 LEU A O 1
ATOM 737 N N . LEU A 1 95 ? -3.076 6.700 17.235 1.00 80.00 95 LEU A N 1
ATOM 738 C CA . LEU A 1 95 ? -4.155 6.283 16.330 1.00 80.00 95 LEU A CA 1
ATOM 739 C C . LEU A 1 95 ? -5.000 7.458 15.830 1.00 80.00 95 LEU A C 1
ATOM 741 O O . LEU A 1 95 ? -5.543 7.404 14.729 1.00 80.00 95 LEU A O 1
ATOM 745 N N . THR A 1 96 ? -5.079 8.532 16.610 1.00 78.69 96 THR A N 1
ATOM 746 C CA . THR A 1 96 ? -5.814 9.748 16.245 1.00 78.69 96 THR A CA 1
ATOM 747 C C . THR A 1 96 ? -4.927 10.836 15.639 1.00 78.69 96 THR A C 1
ATOM 749 O O . THR A 1 96 ? -5.437 11.878 15.237 1.00 78.69 96 THR A O 1
ATOM 752 N N . ALA A 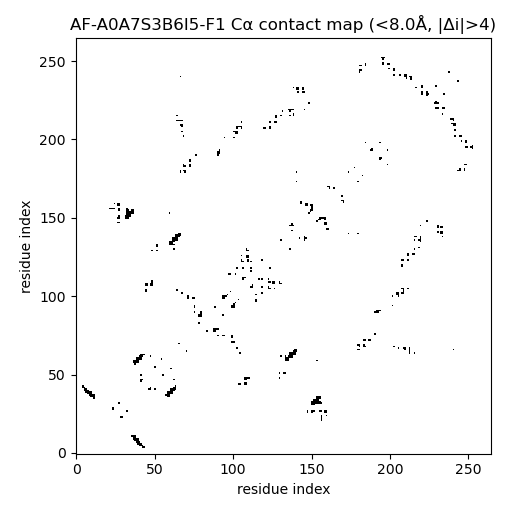1 97 ? -3.612 10.614 15.556 1.00 81.38 97 ALA A N 1
ATOM 753 C CA . ALA A 1 97 ? -2.657 11.577 15.025 1.00 81.38 97 ALA A CA 1
ATOM 754 C C . ALA A 1 97 ? -2.679 11.588 13.481 1.00 81.38 97 ALA A C 1
ATOM 756 O O . ALA A 1 97 ? -2.251 10.605 12.868 1.00 81.38 97 ALA A O 1
ATOM 757 N N . PRO A 1 98 ? -3.102 12.688 12.822 1.00 79.19 98 PRO A N 1
ATOM 758 C CA . PRO A 1 98 ? -3.210 12.731 11.361 1.00 79.19 98 PRO A CA 1
ATOM 759 C C . PRO A 1 98 ? -1.877 12.471 10.644 1.00 79.19 98 PRO A C 1
ATOM 761 O O . PRO A 1 98 ? -1.844 11.821 9.604 1.00 79.19 98 PRO A O 1
ATOM 764 N N . ASP A 1 99 ? -0.755 12.893 11.233 1.00 74.75 99 ASP A N 1
ATOM 765 C CA . ASP A 1 99 ? 0.597 12.660 10.709 1.00 74.75 99 ASP A CA 1
ATOM 766 C C . ASP A 1 99 ? 1.056 11.190 10.775 1.00 74.75 99 ASP A C 1
ATOM 768 O O . ASP A 1 99 ? 2.072 10.804 10.181 1.00 74.75 99 ASP A O 1
ATOM 772 N N . VAL A 1 100 ? 0.296 10.355 11.482 1.00 76.69 100 VAL A N 1
ATOM 773 C CA . VAL A 1 100 ? 0.515 8.914 11.612 1.00 76.69 100 VAL A CA 1
ATOM 774 C C . VAL A 1 100 ? -0.499 8.135 10.784 1.00 76.69 100 VAL A C 1
ATOM 776 O O . VAL A 1 100 ? -0.105 7.196 10.088 1.00 76.69 100 VAL A O 1
ATOM 779 N N . THR A 1 101 ? -1.775 8.511 10.860 1.00 81.75 101 THR A N 1
ATOM 780 C CA . THR A 1 101 ? -2.876 7.673 10.385 1.00 81.75 101 THR A CA 1
ATOM 781 C C . THR A 1 101 ? -3.641 8.222 9.201 1.00 81.75 101 THR A C 1
ATOM 783 O O . THR A 1 101 ? -4.357 7.445 8.593 1.00 81.75 101 THR A O 1
ATOM 786 N N . ASP A 1 102 ? -3.514 9.492 8.819 1.00 86.44 102 ASP A N 1
ATOM 787 C CA . ASP A 1 102 ? -4.359 10.044 7.760 1.00 86.44 102 ASP A CA 1
ATOM 788 C C . ASP A 1 102 ? -3.754 9.858 6.369 1.00 86.44 102 ASP A C 1
ATOM 790 O O . ASP A 1 102 ? -2.918 10.646 5.923 1.00 86.44 102 ASP A O 1
ATOM 794 N N . ASN A 1 103 ? -4.210 8.820 5.666 1.00 88.12 103 ASN A N 1
ATOM 795 C CA . ASN A 1 103 ? -3.987 8.607 4.240 1.00 88.12 103 ASN A CA 1
ATOM 796 C C . ASN A 1 103 ? -2.535 8.820 3.785 1.00 88.12 103 ASN A C 1
ATOM 798 O O . ASN A 1 103 ? -2.277 9.361 2.709 1.00 88.12 103 ASN A O 1
ATOM 802 N N . TYR A 1 104 ? -1.570 8.430 4.620 1.00 85.25 104 TYR A N 1
ATOM 803 C CA . TYR A 1 104 ? -0.190 8.908 4.526 1.00 85.25 104 TYR A CA 1
ATOM 804 C C . TYR A 1 104 ? 0.417 8.712 3.130 1.00 85.25 104 TYR A C 1
ATOM 806 O O . TYR A 1 104 ? 0.899 9.663 2.515 1.00 85.25 104 TYR A O 1
ATOM 814 N N . ALA A 1 105 ? 0.364 7.489 2.592 1.00 83.75 105 ALA A N 1
ATOM 815 C CA . ALA A 1 105 ? 0.928 7.194 1.275 1.00 83.75 105 ALA A CA 1
ATOM 816 C C . ALA A 1 105 ? 0.245 8.001 0.161 1.00 83.75 105 ALA A C 1
ATOM 818 O O . ALA A 1 105 ? 0.930 8.539 -0.710 1.00 83.75 105 ALA A O 1
ATOM 819 N N . LEU A 1 106 ? -1.083 8.137 0.229 1.00 90.81 106 LEU A N 1
ATOM 820 C CA . LEU A 1 106 ? -1.863 8.921 -0.720 1.00 90.81 106 LEU A CA 1
ATOM 821 C C . LEU A 1 106 ? -1.501 10.402 -0.632 1.00 90.81 106 LEU A C 1
ATOM 823 O O . LEU A 1 106 ? -1.193 10.991 -1.661 1.00 90.81 106 LEU A O 1
ATOM 827 N N . ARG A 1 107 ? -1.461 10.998 0.566 1.00 89.38 107 ARG A N 1
ATOM 828 C CA . ARG A 1 107 ? -1.087 12.408 0.775 1.00 89.38 107 ARG A CA 1
ATOM 829 C C . ARG A 1 107 ? 0.235 12.745 0.110 1.00 89.38 107 ARG A C 1
ATOM 831 O O . ARG A 1 107 ? 0.315 13.692 -0.673 1.00 89.38 107 ARG A O 1
ATOM 838 N N . TRP A 1 108 ? 1.255 11.938 0.378 1.00 83.88 108 TRP A N 1
ATOM 839 C CA . TRP A 1 108 ? 2.568 12.137 -0.213 1.00 83.88 108 TRP A CA 1
ATOM 840 C C . TRP A 1 108 ? 2.551 11.933 -1.724 1.00 83.88 108 TRP A C 1
ATOM 842 O O . TRP A 1 108 ? 2.980 12.826 -2.450 1.00 83.88 108 TRP A O 1
ATOM 852 N N . LEU A 1 109 ? 1.986 10.830 -2.224 1.00 85.94 109 LEU A N 1
ATOM 853 C CA . LEU A 1 109 ? 1.907 10.591 -3.665 1.00 85.94 109 LEU A CA 1
ATOM 854 C C . LEU A 1 109 ? 1.083 11.653 -4.387 1.00 85.94 109 LEU A C 1
ATOM 856 O O . LEU A 1 109 ? 1.440 12.002 -5.501 1.00 85.94 109 LEU A O 1
ATOM 860 N N . ALA A 1 110 ? 0.047 12.223 -3.777 1.00 88.06 110 ALA A N 1
ATOM 861 C CA . ALA A 1 110 ? -0.756 13.316 -4.321 1.00 88.06 110 ALA A CA 1
ATOM 862 C C . ALA A 1 110 ? -0.088 14.694 -4.172 1.00 88.06 110 ALA A C 1
ATOM 864 O O . ALA A 1 110 ? -0.434 15.633 -4.895 1.00 88.06 110 ALA A O 1
ATOM 865 N N . GLY A 1 111 ? 0.949 14.817 -3.339 1.00 83.31 111 GLY A N 1
ATOM 866 C CA . GLY A 1 111 ? 1.577 16.095 -2.994 1.00 83.31 111 GLY A CA 1
ATOM 867 C C . GLY A 1 111 ? 0.711 16.956 -2.066 1.00 83.31 111 GLY A C 1
ATOM 868 O O . GLY A 1 111 ? 0.968 18.147 -1.919 1.00 83.31 111 GLY A O 1
ATOM 869 N N . ASN A 1 112 ? -0.318 16.368 -1.446 1.00 86.94 112 ASN A N 1
ATOM 870 C CA . ASN A 1 112 ? -1.170 16.993 -0.436 1.00 86.94 112 ASN A CA 1
ATOM 871 C C . ASN A 1 112 ? -0.613 16.697 0.971 1.00 86.94 112 ASN A C 1
ATOM 873 O O . ASN A 1 112 ? -1.210 15.973 1.770 1.00 86.94 112 ASN A O 1
ATOM 877 N N . VAL A 1 113 ? 0.588 17.218 1.238 1.00 83.00 113 VAL A N 1
ATOM 878 C CA . VAL A 1 113 ? 1.369 16.931 2.459 1.00 83.00 113 VAL A CA 1
ATOM 879 C C . VAL A 1 113 ? 0.942 17.760 3.675 1.00 83.00 113 VAL A C 1
ATOM 881 O O . VAL A 1 113 ? 1.442 17.542 4.774 1.00 83.00 113 VAL A O 1
ATOM 884 N N . ALA A 1 114 ? 0.028 18.712 3.483 1.00 84.31 114 ALA A N 1
ATOM 885 C CA . ALA A 1 114 ? -0.512 19.548 4.545 1.00 84.31 114 ALA A CA 1
ATOM 886 C C . ALA A 1 114 ? -1.676 18.814 5.236 1.00 84.31 114 ALA A C 1
ATOM 888 O O . ALA A 1 114 ? -2.709 18.547 4.618 1.00 84.31 114 ALA A O 1
ATOM 889 N N . PHE A 1 115 ? -1.489 18.437 6.504 1.00 83.19 115 PHE A N 1
ATOM 890 C CA . PHE A 1 115 ? -2.445 17.618 7.267 1.00 83.19 115 PHE A CA 1
ATOM 891 C C . PHE A 1 115 ? -3.725 18.363 7.678 1.00 83.19 115 PHE A C 1
ATOM 893 O O . PHE A 1 115 ? -4.696 17.732 8.077 1.00 83.19 115 PHE A O 1
ATOM 900 N N . ASP A 1 116 ? -3.745 19.687 7.556 1.00 85.19 116 ASP A N 1
ATOM 901 C CA . ASP A 1 116 ? -4.919 20.543 7.753 1.00 85.19 116 ASP A CA 1
ATOM 902 C C . ASP A 1 116 ? -5.875 20.539 6.546 1.00 85.19 116 ASP A C 1
ATOM 904 O O . ASP A 1 116 ? -7.047 20.897 6.673 1.00 85.19 116 ASP A O 1
ATOM 908 N N . ARG A 1 117 ? -5.406 20.101 5.372 1.00 87.56 117 ARG A N 1
ATOM 909 C CA . ARG A 1 117 ? -6.223 19.972 4.165 1.00 87.56 117 ARG A CA 1
ATOM 910 C C . ARG A 1 117 ? -6.776 18.551 4.038 1.00 87.56 117 ARG A C 1
ATOM 912 O O . ARG A 1 117 ? -5.979 17.613 4.044 1.00 87.56 117 ARG A O 1
ATOM 919 N N . PRO A 1 118 ? -8.092 18.353 3.838 1.00 91.50 118 PRO A N 1
ATOM 920 C CA . PRO A 1 118 ? -8.659 17.018 3.663 1.00 91.50 118 PRO A CA 1
ATOM 921 C C . PRO A 1 118 ? -8.146 16.342 2.385 1.00 91.50 118 PRO A C 1
ATOM 923 O O . PRO A 1 118 ? -7.856 17.006 1.385 1.00 91.50 118 PRO A O 1
ATOM 926 N N . VAL A 1 119 ? -8.062 15.012 2.424 1.00 93.75 119 VAL A N 1
ATOM 927 C CA . VAL A 1 119 ? -7.792 14.177 1.249 1.00 93.75 119 VAL A CA 1
ATOM 928 C C . VAL A 1 119 ? -9.078 13.966 0.457 1.00 93.75 119 VAL A C 1
ATOM 930 O O . VAL A 1 119 ? -10.133 13.703 1.027 1.00 93.75 119 VAL A O 1
ATOM 933 N N . THR A 1 120 ? -8.989 14.085 -0.865 1.00 96.31 120 THR A N 1
ATOM 934 C CA . THR A 1 120 ? -10.140 14.044 -1.778 1.00 96.31 120 THR A CA 1
ATOM 935 C C . THR A 1 120 ? -9.967 13.010 -2.895 1.00 96.31 120 THR A C 1
ATOM 937 O O . THR A 1 120 ? -8.866 12.522 -3.145 1.00 96.31 120 THR A O 1
ATOM 940 N N . GLU A 1 121 ? -11.035 12.727 -3.648 1.00 97.56 121 GLU A N 1
ATOM 941 C CA . GLU A 1 121 ? -10.973 11.899 -4.870 1.00 97.56 121 GLU A CA 1
ATOM 942 C C . GLU A 1 121 ? -9.994 12.454 -5.919 1.00 97.56 121 GLU A C 1
ATOM 944 O O . GLU A 1 121 ? -9.361 11.698 -6.653 1.00 97.56 121 GLU A O 1
ATOM 949 N N . VAL A 1 122 ? -9.816 13.780 -5.974 1.00 96.94 122 VAL A N 1
ATOM 950 C CA . VAL A 1 122 ? -8.830 14.413 -6.864 1.00 96.94 122 VAL A CA 1
ATOM 951 C C . VAL A 1 122 ? -7.406 14.040 -6.448 1.00 96.94 122 VAL A C 1
ATOM 953 O O . VAL A 1 122 ? -6.549 13.829 -7.307 1.00 96.94 122 VAL A O 1
ATOM 956 N N . ASP A 1 123 ? -7.144 13.940 -5.145 1.00 95.69 123 ASP A N 1
ATOM 957 C CA . ASP A 1 123 ? -5.845 13.507 -4.629 1.00 95.69 123 ASP A CA 1
ATOM 958 C C . ASP A 1 123 ? -5.597 12.027 -4.942 1.00 95.69 123 ASP A C 1
ATOM 960 O O . ASP A 1 123 ? -4.503 11.684 -5.392 1.00 95.69 123 ASP A O 1
ATOM 964 N N . LEU A 1 124 ? -6.618 11.172 -4.800 1.00 96.75 124 LEU A N 1
ATOM 965 C CA . LEU A 1 124 ? -6.542 9.765 -5.204 1.00 96.75 124 LEU A CA 1
ATOM 966 C C . LEU A 1 124 ? -6.205 9.629 -6.696 1.00 96.75 124 LEU A C 1
ATOM 968 O O . LEU A 1 124 ? -5.226 8.969 -7.039 1.00 96.75 124 LEU A O 1
ATOM 972 N N . ALA A 1 125 ? -6.943 10.308 -7.578 1.00 95.94 125 ALA A N 1
ATOM 973 C CA . ALA A 1 125 ? -6.700 10.254 -9.021 1.00 95.94 125 ALA A CA 1
ATOM 974 C C . ALA A 1 125 ? -5.273 10.707 -9.392 1.00 95.94 125 ALA A C 1
ATOM 976 O O . ALA A 1 125 ? -4.614 10.093 -10.233 1.00 95.94 125 ALA A O 1
ATOM 977 N N . ARG A 1 126 ? -4.758 11.754 -8.729 1.00 92.69 126 ARG A N 1
ATOM 978 C CA . ARG A 1 126 ? -3.368 12.217 -8.899 1.00 92.69 126 ARG A CA 1
ATOM 979 C C . ARG A 1 126 ? -2.347 11.198 -8.400 1.00 92.69 126 ARG A C 1
ATOM 981 O O . ARG A 1 126 ? -1.316 11.012 -9.045 1.00 92.69 126 ARG A O 1
ATOM 988 N N . ALA A 1 127 ? -2.602 10.572 -7.255 1.00 92.31 127 ALA A N 1
ATOM 989 C CA . ALA A 1 127 ? -1.722 9.552 -6.697 1.00 92.31 127 ALA A CA 1
ATOM 990 C C . ALA A 1 127 ? -1.665 8.311 -7.603 1.00 92.31 127 ALA A C 1
ATOM 992 O O . ALA A 1 127 ? -0.575 7.813 -7.880 1.00 92.31 127 ALA A O 1
ATOM 993 N N . GLU A 1 128 ? -2.805 7.860 -8.133 1.00 94.69 128 GLU A 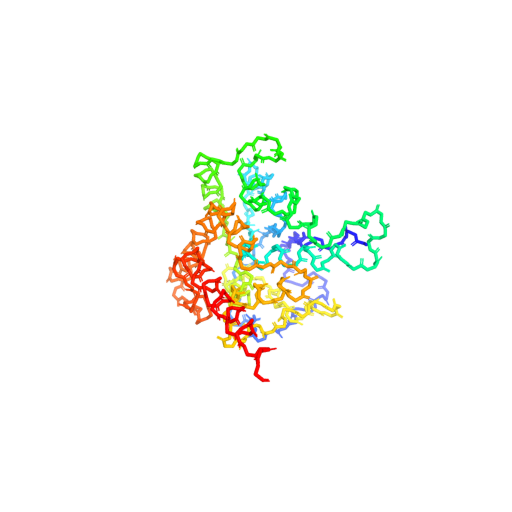N 1
ATOM 994 C CA . GLU A 1 128 ? -2.863 6.759 -9.098 1.00 94.69 128 GLU A CA 1
ATOM 995 C C . GLU A 1 128 ? -2.123 7.080 -10.402 1.00 94.69 128 GLU A C 1
ATOM 997 O O . GLU A 1 128 ? -1.359 6.249 -10.895 1.00 94.69 128 GLU A O 1
ATOM 1002 N N . ASP A 1 129 ? -2.318 8.279 -10.966 1.00 91.50 129 ASP A N 1
ATOM 1003 C CA . ASP A 1 129 ? -1.572 8.723 -12.150 1.00 91.50 129 ASP A CA 1
ATOM 1004 C C . ASP A 1 129 ? -0.060 8.654 -11.905 1.00 91.50 129 ASP A C 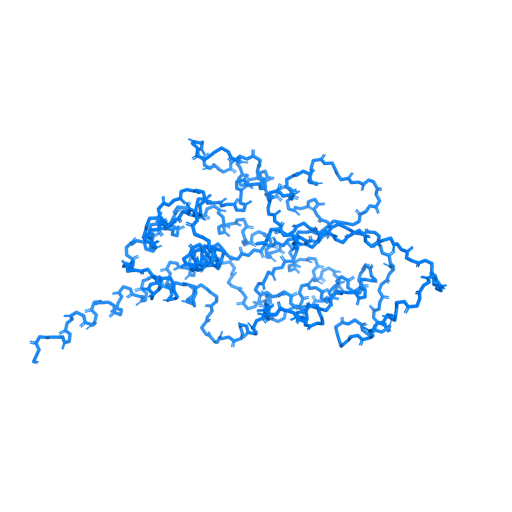1
ATOM 1006 O O . ASP A 1 129 ? 0.686 8.103 -12.713 1.00 91.50 129 ASP A O 1
ATOM 1010 N N . ARG A 1 130 ? 0.398 9.130 -10.744 1.00 87.81 130 ARG A N 1
ATOM 1011 C CA . ARG A 1 130 ? 1.817 9.081 -10.376 1.00 87.81 130 ARG A CA 1
ATOM 1012 C C . ARG A 1 130 ? 2.329 7.663 -10.172 1.00 87.81 130 ARG A C 1
ATOM 1014 O O . ARG A 1 130 ? 3.426 7.375 -10.640 1.00 87.81 130 ARG A O 1
ATOM 1021 N N . LEU A 1 131 ? 1.553 6.765 -9.559 1.00 88.88 131 LEU A N 1
ATOM 1022 C CA . LEU A 1 131 ? 1.924 5.347 -9.452 1.00 88.88 131 LEU A CA 1
ATOM 1023 C C . LEU A 1 131 ? 2.177 4.719 -10.829 1.00 88.88 131 LEU A C 1
ATOM 1025 O O . LEU A 1 131 ? 3.156 3.994 -11.002 1.00 88.88 131 LEU A O 1
ATOM 1029 N N . ARG A 1 132 ? 1.352 5.044 -11.834 1.00 90.00 132 ARG A N 1
ATOM 1030 C CA . ARG A 1 132 ? 1.510 4.522 -13.205 1.00 90.00 132 ARG A CA 1
ATOM 1031 C C . ARG A 1 132 ? 2.802 4.988 -13.885 1.00 90.00 132 ARG A C 1
ATOM 1033 O O . ARG A 1 132 ? 3.294 4.279 -14.761 1.00 90.00 132 ARG A O 1
ATOM 1040 N N . ARG A 1 133 ? 3.376 6.125 -13.468 1.00 86.50 133 ARG A N 1
ATOM 1041 C CA . ARG A 1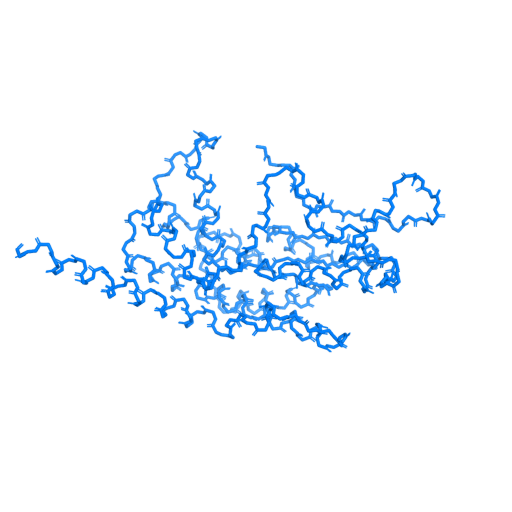 133 ? 4.636 6.672 -14.013 1.00 86.50 133 ARG A CA 1
ATOM 1042 C C . ARG A 1 133 ? 5.880 5.925 -13.541 1.00 86.50 133 ARG A C 1
ATOM 1044 O O . ARG A 1 133 ? 6.914 6.020 -14.197 1.00 86.50 133 ARG A O 1
ATOM 1051 N N . PHE A 1 134 ? 5.806 5.195 -12.428 1.00 83.81 134 PHE A N 1
ATOM 1052 C CA . PHE A 1 134 ? 6.926 4.364 -11.996 1.00 83.81 134 PHE A CA 1
ATOM 1053 C C . PHE A 1 134 ? 7.100 3.188 -12.949 1.00 83.81 134 PHE A C 1
ATOM 1055 O O . PHE A 1 134 ? 6.117 2.534 -13.300 1.00 83.81 134 PHE A O 1
ATOM 1062 N N . GLY A 1 135 ? 8.341 2.865 -13.313 1.00 81.19 135 GLY A N 1
ATOM 1063 C CA . GLY A 1 135 ? 8.660 1.649 -14.068 1.00 81.19 135 GLY A CA 1
ATOM 1064 C C . GLY A 1 135 ? 8.216 0.375 -13.340 1.00 81.19 135 GLY A C 1
ATOM 1065 O O . GLY A 1 135 ? 7.743 -0.567 -13.973 1.00 81.19 135 GLY A O 1
ATOM 1066 N N . TRP A 1 136 ? 8.281 0.369 -12.005 1.00 85.25 136 TRP A N 1
ATOM 1067 C CA . TRP A 1 136 ? 7.804 -0.725 -11.160 1.00 85.25 136 TRP A CA 1
ATOM 1068 C C . TRP A 1 136 ? 7.135 -0.237 -9.874 1.00 85.25 136 TRP A C 1
ATOM 1070 O O . TRP A 1 136 ? 7.512 0.786 -9.307 1.00 85.25 136 TRP A O 1
ATOM 1080 N N . VAL A 1 137 ? 6.153 -0.998 -9.394 1.00 87.19 137 VAL A N 1
ATOM 1081 C CA . VAL A 1 137 ? 5.537 -0.794 -8.079 1.00 87.19 137 VAL A CA 1
ATOM 1082 C C . VAL A 1 137 ? 5.628 -2.118 -7.330 1.00 87.19 137 VAL A C 1
ATOM 1084 O O . VAL A 1 137 ? 5.013 -3.103 -7.730 1.00 87.19 137 VAL A O 1
ATOM 1087 N N . GLY A 1 138 ? 6.434 -2.165 -6.274 1.00 83.75 138 GLY A N 1
ATOM 1088 C CA . GLY A 1 138 ? 6.522 -3.323 -5.392 1.00 83.75 138 GLY A CA 1
ATOM 1089 C C . GLY A 1 138 ? 5.380 -3.337 -4.378 1.00 83.75 138 GLY A C 1
ATOM 1090 O O . GLY A 1 138 ? 4.951 -2.283 -3.912 1.00 83.75 138 GLY A O 1
ATOM 1091 N N . VAL A 1 139 ? 4.909 -4.523 -3.995 1.00 85.62 139 VAL A N 1
ATOM 1092 C CA . VAL A 1 139 ? 3.914 -4.685 -2.926 1.00 85.62 139 VAL A CA 1
ATOM 1093 C C . VAL A 1 139 ? 4.595 -5.329 -1.731 1.00 85.62 139 VAL A C 1
ATOM 1095 O O . VAL A 1 139 ? 5.076 -6.453 -1.841 1.00 85.62 139 VAL A O 1
ATOM 1098 N N . ILE A 1 140 ? 4.652 -4.635 -0.593 1.00 81.81 140 ILE A N 1
ATOM 1099 C CA . ILE A 1 140 ? 5.366 -5.109 0.607 1.00 81.81 140 ILE A CA 1
ATOM 1100 C C . ILE A 1 140 ? 4.821 -6.460 1.101 1.00 81.81 140 ILE A C 1
ATOM 1102 O O . ILE A 1 140 ? 5.574 -7.311 1.565 1.00 81.81 140 ILE A O 1
ATOM 1106 N N . GLU A 1 141 ? 3.521 -6.699 0.961 1.00 78.69 141 GLU A N 1
ATOM 1107 C CA . GLU A 1 141 ? 2.882 -7.961 1.347 1.00 78.69 141 GLU A CA 1
ATOM 1108 C C . GLU A 1 141 ? 3.263 -9.149 0.449 1.00 78.69 141 GLU A C 1
ATOM 1110 O O . GLU A 1 141 ? 3.138 -10.298 0.863 1.00 78.69 141 GLU A O 1
ATOM 1115 N N . ALA A 1 142 ? 3.753 -8.874 -0.761 1.00 79.69 142 ALA A N 1
ATOM 1116 C CA . ALA A 1 142 ? 4.261 -9.853 -1.716 1.00 79.69 142 ALA A CA 1
ATOM 1117 C C . ALA A 1 142 ? 5.683 -9.467 -2.153 1.00 79.69 142 ALA A C 1
ATOM 1119 O O . ALA A 1 142 ? 6.026 -9.560 -3.334 1.00 79.69 142 ALA A O 1
ATOM 1120 N N . PHE A 1 143 ? 6.493 -8.946 -1.219 1.00 75.00 143 PHE A N 1
ATOM 1121 C CA . PHE A 1 143 ? 7.710 -8.207 -1.564 1.00 75.00 143 PHE A CA 1
ATOM 1122 C C . PHE A 1 143 ? 8.708 -9.072 -2.320 1.00 75.00 143 PHE A C 1
ATOM 1124 O O . PHE A 1 143 ? 9.194 -8.672 -3.369 1.00 75.00 143 PHE A O 1
ATOM 1131 N N . ARG A 1 144 ? 8.941 -10.298 -1.841 1.00 73.06 144 ARG A N 1
ATOM 1132 C CA . ARG A 1 144 ? 9.857 -11.250 -2.475 1.00 73.06 144 ARG A CA 1
ATOM 1133 C C . ARG A 1 144 ? 9.475 -11.524 -3.933 1.00 73.06 144 ARG A C 1
ATOM 1135 O O . ARG A 1 144 ? 10.318 -11.409 -4.819 1.00 73.06 144 ARG A O 1
ATOM 1142 N N . ASP A 1 145 ? 8.200 -11.806 -4.183 1.00 74.19 145 ASP A N 1
ATOM 1143 C CA . ASP A 1 145 ? 7.694 -12.061 -5.533 1.00 74.19 145 ASP A CA 1
ATOM 1144 C C . ASP A 1 145 ? 7.711 -10.788 -6.399 1.00 74.19 145 ASP A C 1
ATOM 1146 O O . ASP A 1 145 ? 7.987 -10.843 -7.596 1.00 74.19 145 ASP A O 1
ATOM 1150 N N . SER A 1 146 ? 7.444 -9.631 -5.787 1.00 71.62 146 SER A N 1
ATOM 1151 C CA . SER A 1 146 ? 7.456 -8.332 -6.463 1.00 71.62 146 SER A CA 1
ATOM 1152 C C . SER A 1 146 ? 8.869 -7.886 -6.845 1.00 71.62 146 SER A C 1
ATOM 1154 O O . SER A 1 146 ? 9.022 -7.151 -7.814 1.00 71.62 146 SER A O 1
ATOM 1156 N N . LEU A 1 147 ? 9.902 -8.297 -6.102 1.00 72.81 147 LEU A N 1
ATOM 1157 C CA . LEU A 1 147 ? 11.295 -7.942 -6.384 1.00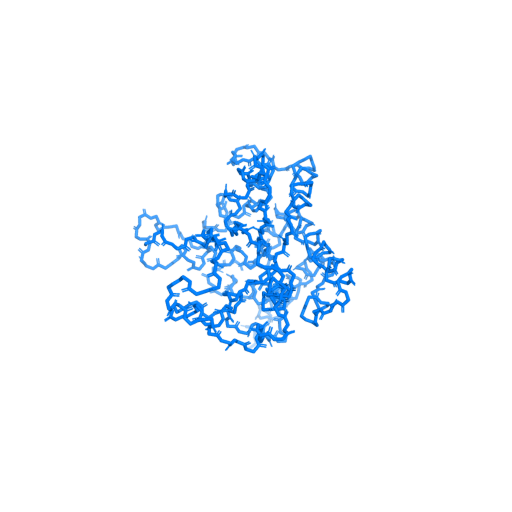 72.81 147 LEU A CA 1
ATOM 1158 C C . LEU A 1 147 ? 11.983 -8.910 -7.351 1.00 72.81 147 LEU A C 1
ATOM 1160 O O . LEU A 1 147 ? 12.857 -8.473 -8.095 1.00 72.81 147 LEU A O 1
ATOM 1164 N N . ALA A 1 148 ? 11.571 -10.182 -7.405 1.00 69.06 148 ALA A N 1
ATOM 1165 C CA . ALA A 1 148 ? 12.129 -11.168 -8.341 1.00 69.06 148 ALA A CA 1
ATOM 1166 C C . ALA A 1 148 ? 12.077 -10.686 -9.806 1.00 69.06 148 ALA A C 1
ATOM 1168 O O . ALA A 1 148 ? 12.988 -10.937 -10.591 1.00 69.06 148 ALA A O 1
ATOM 1169 N N . PHE A 1 149 ? 11.042 -9.919 -10.158 1.00 74.00 149 PHE A N 1
ATOM 1170 C CA . PHE A 1 149 ? 10.911 -9.297 -11.473 1.00 74.00 149 PHE A CA 1
ATOM 1171 C C . PHE A 1 149 ? 12.046 -8.317 -11.803 1.00 74.00 149 PHE A C 1
ATOM 1173 O O . PHE A 1 149 ? 12.495 -8.249 -12.942 1.00 74.00 149 PHE A O 1
ATOM 1180 N N . LEU A 1 150 ? 12.548 -7.571 -10.819 1.00 75.50 150 LEU A N 1
ATOM 1181 C CA . LEU A 1 150 ? 13.583 -6.559 -11.039 1.00 75.50 150 LEU A CA 1
ATOM 1182 C C . LEU A 1 150 ? 14.911 -7.187 -11.463 1.00 75.50 150 LEU A C 1
ATOM 1184 O O . LEU A 1 150 ? 15.646 -6.597 -12.254 1.00 75.50 150 LEU A O 1
ATOM 1188 N N . CYS A 1 151 ? 15.196 -8.404 -10.995 1.00 74.75 151 CYS A N 1
ATOM 1189 C CA . CYS A 1 151 ? 16.310 -9.175 -11.527 1.00 74.75 151 CYS A CA 1
ATOM 1190 C C . CYS A 1 151 ? 16.115 -9.472 -13.012 1.00 74.75 151 CYS A C 1
ATOM 1192 O O . CYS A 1 151 ? 16.995 -9.184 -13.825 1.00 74.75 151 CYS A O 1
ATOM 1194 N N . SER A 1 152 ? 14.958 -10.031 -13.376 1.00 74.31 152 SER A N 1
ATOM 1195 C CA . SER A 1 152 ? 14.745 -10.516 -14.737 1.00 74.31 152 SER A CA 1
ATOM 1196 C C . SER A 1 152 ? 14.547 -9.428 -15.773 1.00 74.31 152 SER A C 1
ATOM 1198 O O . SER A 1 152 ? 14.921 -9.614 -16.924 1.00 74.31 152 SER A O 1
ATOM 1200 N N . ASP A 1 153 ? 14.000 -8.286 -15.375 1.00 76.56 153 ASP A N 1
ATOM 1201 C CA . ASP A 1 153 ? 13.673 -7.210 -16.307 1.00 76.56 153 ASP A CA 1
ATOM 1202 C C . ASP A 1 153 ? 14.727 -6.099 -16.318 1.00 76.56 153 ASP A C 1
ATOM 1204 O O . ASP A 1 153 ? 14.963 -5.465 -17.354 1.00 76.56 153 ASP A O 1
ATOM 1208 N N . TRP A 1 154 ? 15.348 -5.828 -15.164 1.00 75.44 154 TRP A N 1
ATOM 1209 C CA . TRP A 1 154 ? 16.281 -4.707 -14.981 1.00 75.44 154 TRP A CA 1
ATOM 1210 C C . TRP A 1 154 ? 17.703 -5.152 -14.632 1.00 75.44 154 TRP A C 1
ATOM 1212 O O . TRP A 1 154 ? 18.553 -4.301 -14.359 1.00 75.44 154 TRP A O 1
ATOM 1222 N N . GLY A 1 155 ? 17.967 -6.464 -14.617 1.00 70.06 155 GLY A N 1
ATOM 1223 C CA . GLY A 1 155 ? 19.286 -7.012 -14.305 1.00 70.06 155 GLY A CA 1
ATOM 1224 C C . GLY A 1 155 ? 19.739 -6.702 -12.880 1.00 70.06 155 GLY A C 1
ATOM 1225 O O . GLY A 1 155 ? 20.938 -6.686 -12.612 1.00 70.06 155 GLY A O 1
ATOM 1226 N N . TRP A 1 156 ? 18.807 -6.397 -11.968 1.00 71.69 156 TRP A N 1
ATOM 1227 C CA . TRP A 1 156 ? 19.159 -5.977 -10.617 1.00 71.69 156 TRP A CA 1
ATOM 1228 C C . TRP A 1 156 ? 19.571 -7.180 -9.761 1.00 71.69 156 TRP A C 1
ATOM 1230 O O . TRP A 1 156 ? 18.730 -7.907 -9.240 1.00 71.69 156 TRP A O 1
ATOM 1240 N N . SER A 1 157 ? 20.881 -7.382 -9.604 1.00 60.88 157 SER A N 1
ATOM 1241 C CA . SER A 1 157 ? 21.468 -8.500 -8.849 1.00 60.88 157 SER A CA 1
ATOM 1242 C C . SER A 1 157 ? 21.329 -8.381 -7.328 1.00 60.88 157 SER A C 1
ATOM 1244 O O . SER A 1 157 ? 21.489 -9.371 -6.620 1.00 60.88 157 SER A O 1
ATOM 1246 N N . GLU A 1 158 ? 20.995 -7.192 -6.818 1.00 62.38 158 GLU A N 1
ATOM 1247 C CA . GLU A 1 158 ? 20.734 -6.930 -5.395 1.00 62.38 158 GLU A CA 1
ATOM 1248 C C . GLU A 1 158 ? 19.232 -6.976 -5.046 1.00 62.38 158 GLU A C 1
ATOM 1250 O O . GLU A 1 158 ? 18.793 -6.428 -4.040 1.00 62.38 158 GLU A O 1
ATOM 1255 N N . CYS A 1 159 ? 18.408 -7.640 -5.857 1.00 59.84 159 CYS A N 1
ATOM 1256 C CA . CYS A 1 159 ? 16.962 -7.702 -5.631 1.00 59.84 159 CYS A CA 1
ATOM 1257 C C . CYS A 1 159 ? 16.525 -8.716 -4.554 1.00 59.84 159 CYS A C 1
ATOM 1259 O O . CYS A 1 159 ? 15.326 -8.933 -4.385 1.00 59.84 159 CYS A O 1
ATOM 1261 N N . ASP A 1 160 ? 17.460 -9.397 -3.880 1.00 64.12 160 ASP A N 1
ATOM 1262 C CA . ASP A 1 160 ? 17.157 -10.387 -2.843 1.00 64.12 160 ASP A CA 1
ATOM 1263 C C . ASP A 1 160 ? 17.077 -9.732 -1.455 1.00 64.12 160 ASP A C 1
ATOM 1265 O O . ASP A 1 160 ? 18.116 -9.529 -0.814 1.00 64.12 160 ASP A O 1
ATOM 1269 N N . PRO A 1 161 ? 15.868 -9.439 -0.938 1.00 59.12 161 PRO A N 1
ATOM 1270 C CA . PRO A 1 161 ? 15.719 -8.758 0.343 1.00 59.12 161 PRO A CA 1
ATOM 1271 C C . PRO A 1 161 ? 16.285 -9.575 1.515 1.00 59.12 161 PRO A C 1
ATOM 1273 O O . PRO A 1 161 ? 16.711 -8.985 2.510 1.00 59.12 161 PRO A O 1
ATOM 1276 N N . ASP A 1 162 ? 16.352 -10.909 1.406 1.00 58.31 162 ASP A N 1
ATOM 1277 C CA . ASP A 1 162 ? 16.847 -11.780 2.477 1.00 58.31 162 ASP A CA 1
ATOM 1278 C C . ASP A 1 162 ? 18.372 -11.653 2.654 1.00 58.31 162 ASP A C 1
ATOM 1280 O O . ASP A 1 162 ? 18.895 -11.860 3.752 1.00 58.31 162 ASP A O 1
ATOM 1284 N N . ARG A 1 163 ? 19.099 -11.230 1.609 1.00 59.47 163 ARG A N 1
ATOM 1285 C CA . ARG A 1 163 ? 20.556 -11.013 1.664 1.00 59.47 163 ARG A CA 1
ATOM 1286 C C . ARG A 1 163 ? 20.957 -9.682 2.279 1.00 59.47 163 ARG A C 1
ATOM 1288 O O . ARG A 1 163 ? 21.985 -9.616 2.957 1.00 59.47 163 ARG A O 1
ATOM 1295 N N . PHE A 1 164 ? 20.141 -8.646 2.102 1.00 52.34 164 PHE A N 1
ATOM 1296 C CA . PHE A 1 164 ? 20.373 -7.318 2.686 1.00 52.34 164 PHE A CA 1
ATOM 1297 C C . PHE A 1 164 ? 19.799 -7.183 4.100 1.00 52.34 164 PHE A C 1
ATOM 1299 O O . PHE A 1 164 ? 20.181 -6.278 4.845 1.00 52.34 164 PHE A O 1
ATOM 1306 N N . ALA A 1 165 ? 18.974 -8.139 4.539 1.00 48.94 165 ALA A N 1
ATOM 1307 C CA . ALA A 1 165 ? 18.418 -8.212 5.889 1.00 48.94 165 ALA A CA 1
ATOM 1308 C C . ALA A 1 165 ? 19.446 -8.523 7.006 1.00 48.94 165 ALA A C 1
ATOM 1310 O O . ALA A 1 165 ? 19.042 -8.820 8.134 1.00 48.94 165 ALA A O 1
ATOM 1311 N N . ARG A 1 166 ? 20.765 -8.393 6.757 1.00 39.75 166 ARG A N 1
ATOM 1312 C CA . ARG A 1 166 ? 21.858 -8.634 7.731 1.00 39.75 166 ARG A CA 1
ATOM 1313 C C . ARG A 1 166 ? 21.731 -7.847 9.047 1.00 39.75 166 ARG A C 1
ATOM 1315 O O . ARG A 1 166 ? 22.405 -8.188 10.014 1.00 39.75 166 ARG A O 1
ATOM 1322 N N . HIS A 1 167 ? 20.828 -6.867 9.140 1.00 38.09 167 HIS A N 1
ATOM 1323 C CA . HIS A 1 167 ? 20.445 -6.227 10.399 1.00 38.09 167 HIS A CA 1
ATOM 1324 C C . HIS A 1 167 ? 18.917 -6.125 10.568 1.00 38.09 167 HIS A C 1
ATOM 1326 O O . HIS A 1 167 ? 18.308 -5.089 10.319 1.00 38.09 167 HIS A O 1
ATOM 1332 N N . GLY A 1 168 ? 18.291 -7.205 11.042 1.00 32.50 168 GLY A N 1
ATOM 1333 C CA . GLY A 1 168 ? 17.166 -7.125 11.988 1.00 32.50 168 GLY A CA 1
ATOM 1334 C C . GLY A 1 168 ? 15.770 -6.763 11.468 1.00 32.50 168 GLY A C 1
ATOM 1335 O O . GLY A 1 168 ? 14.817 -6.830 12.242 1.00 32.50 168 GLY A O 1
ATOM 1336 N N . HIS A 1 169 ? 15.589 -6.451 10.188 1.00 39.44 169 HIS A N 1
ATOM 1337 C CA . HIS A 1 169 ? 14.257 -6.344 9.589 1.00 39.44 169 HIS A CA 1
ATOM 1338 C C . HIS A 1 169 ? 14.066 -7.467 8.587 1.00 39.44 169 HIS A C 1
ATOM 1340 O O . HIS A 1 169 ? 13.894 -7.233 7.397 1.00 39.44 169 HIS A O 1
ATOM 1346 N N . ALA A 1 170 ? 14.107 -8.708 9.080 1.00 35.62 170 ALA A N 1
ATOM 1347 C CA . ALA A 1 170 ? 13.491 -9.794 8.345 1.00 35.62 170 ALA A CA 1
ATOM 1348 C C . ALA A 1 170 ? 12.088 -9.306 7.970 1.00 35.62 170 ALA A C 1
ATOM 1350 O O . ALA A 1 170 ? 11.284 -9.001 8.860 1.00 35.62 170 ALA A O 1
ATOM 1351 N N . VAL A 1 171 ? 11.799 -9.229 6.671 1.00 44.00 171 VAL A N 1
ATOM 1352 C CA . VAL A 1 171 ? 10.434 -9.346 6.165 1.00 44.00 171 VAL A CA 1
ATOM 1353 C C . VAL A 1 171 ? 10.026 -10.756 6.580 1.00 44.00 171 VAL A C 1
ATOM 1355 O O . VAL A 1 171 ? 10.137 -11.710 5.816 1.00 44.00 171 VAL A O 1
ATOM 1358 N N . LYS A 1 172 ? 9.744 -10.938 7.881 1.00 45.03 172 LYS A N 1
ATOM 1359 C CA . LYS A 1 172 ? 9.399 -12.223 8.472 1.00 45.03 172 LYS A CA 1
ATOM 1360 C C . LYS A 1 172 ? 8.234 -12.675 7.638 1.00 45.03 172 LYS A C 1
ATOM 1362 O O . LYS A 1 172 ? 7.227 -11.976 7.654 1.00 45.03 172 LYS A O 1
ATOM 1367 N N . LYS A 1 173 ? 8.430 -13.777 6.907 1.00 43.09 173 LYS A N 1
ATOM 1368 C CA . LYS A 1 173 ? 7.426 -14.486 6.119 1.00 43.09 173 LYS A CA 1
ATOM 1369 C C . LYS A 1 173 ? 6.069 -14.284 6.785 1.00 43.09 173 LYS A C 1
ATOM 1371 O O . LYS A 1 173 ? 5.725 -15.021 7.708 1.00 43.09 173 LYS A O 1
ATOM 1376 N N . SER A 1 174 ? 5.295 -13.284 6.365 1.00 42.06 174 SER A N 1
ATOM 1377 C CA . SER A 1 174 ? 3.914 -13.151 6.813 1.00 42.06 174 SER A CA 1
ATOM 1378 C C . SER A 1 174 ? 3.096 -14.076 5.925 1.00 42.06 174 SER A C 1
ATOM 1380 O O . SER A 1 174 ? 2.129 -13.690 5.291 1.00 42.06 174 SER A O 1
ATOM 1382 N N . THR A 1 175 ? 3.529 -15.335 5.887 1.00 40.00 175 THR A N 1
ATOM 1383 C CA . THR A 1 175 ? 2.768 -16.516 5.505 1.00 40.00 175 THR A CA 1
ATOM 1384 C C . THR A 1 175 ? 1.832 -16.906 6.649 1.00 40.00 175 THR A C 1
ATOM 1386 O O . THR A 1 175 ? 1.503 -18.081 6.794 1.00 40.00 175 THR A O 1
ATOM 1389 N N . ARG A 1 176 ? 1.451 -15.964 7.528 1.00 46.47 176 ARG A N 1
ATOM 1390 C CA . ARG A 1 176 ? 0.398 -16.239 8.500 1.00 46.47 176 ARG A CA 1
ATOM 1391 C C . ARG A 1 176 ? -0.873 -16.452 7.686 1.00 46.47 176 ARG A C 1
ATOM 1393 O O . ARG A 1 176 ? -1.191 -15.650 6.816 1.00 46.47 176 ARG A O 1
ATOM 1400 N N . ALA A 1 177 ? -1.542 -17.576 7.933 1.00 42.44 177 ALA A N 1
ATOM 1401 C CA . ALA A 1 177 ? -2.846 -17.880 7.346 1.00 42.44 177 ALA A CA 1
ATOM 1402 C C . ALA A 1 177 ? -3.875 -16.776 7.664 1.00 42.44 177 ALA A C 1
ATOM 1404 O O . ALA A 1 177 ? -4.801 -16.535 6.900 1.00 42.44 177 ALA A O 1
ATOM 1405 N N . GLU A 1 178 ? -3.652 -16.078 8.775 1.00 53.25 178 GLU A N 1
ATOM 1406 C CA . GLU A 1 178 ? -4.289 -14.832 9.166 1.00 53.25 178 GLU A CA 1
ATOM 1407 C C . GLU A 1 178 ? -3.787 -13.698 8.255 1.00 53.25 178 GLU A C 1
ATOM 1409 O O . GLU A 1 178 ? -2.651 -13.239 8.387 1.00 53.25 178 GLU A O 1
ATOM 1414 N N . GLY A 1 179 ? -4.598 -13.308 7.269 1.00 66.00 179 GLY A N 1
ATOM 1415 C CA . GLY A 1 179 ? -4.249 -12.285 6.279 1.00 66.00 179 GLY A CA 1
ATOM 1416 C C . GLY A 1 179 ? -3.738 -10.972 6.897 1.00 66.00 179 GLY A C 1
ATOM 1417 O O . GLY A 1 179 ? -3.988 -10.663 8.061 1.00 66.00 179 GLY A O 1
ATOM 1418 N N . ILE A 1 180 ? -3.022 -10.167 6.101 1.00 70.19 180 ILE A N 1
ATOM 1419 C CA . ILE A 1 180 ? -2.316 -8.954 6.566 1.00 70.19 180 ILE A CA 1
ATOM 1420 C C . ILE A 1 180 ? -3.213 -7.988 7.355 1.00 70.19 180 ILE A C 1
ATOM 1422 O O . ILE A 1 180 ? -2.766 -7.445 8.365 1.00 70.19 180 ILE A O 1
ATOM 1426 N N . ALA A 1 181 ? -4.464 -7.791 6.929 1.00 72.38 181 ALA A N 1
ATOM 1427 C CA . ALA A 1 181 ? -5.410 -6.910 7.615 1.00 72.38 181 ALA A CA 1
ATOM 1428 C C . ALA A 1 181 ? -5.781 -7.439 9.010 1.00 72.38 181 ALA A C 1
ATOM 1430 O O . ALA A 1 181 ? -5.702 -6.694 9.984 1.00 72.38 181 ALA A O 1
ATOM 1431 N N . ALA A 1 182 ? -6.108 -8.731 9.114 1.00 76.56 182 ALA A N 1
ATOM 1432 C CA . ALA A 1 182 ? -6.447 -9.389 10.374 1.00 76.56 182 ALA A CA 1
ATOM 1433 C C . ALA A 1 182 ? -5.287 -9.302 11.376 1.00 76.56 182 ALA A C 1
ATOM 1435 O O . ALA A 1 182 ? -5.468 -8.878 12.517 1.00 76.56 182 ALA A O 1
ATOM 1436 N N . HIS A 1 183 ? -4.070 -9.615 10.917 1.00 80.56 183 HIS A N 1
ATOM 1437 C CA . HIS A 1 183 ? -2.877 -9.516 11.749 1.00 80.56 183 HIS A CA 1
ATOM 1438 C C . HIS A 1 183 ? -2.635 -8.081 12.238 1.00 80.56 183 HIS A C 1
ATOM 1440 O O . HIS A 1 183 ? -2.414 -7.876 13.430 1.00 80.56 183 HIS A O 1
ATOM 1446 N N . ALA A 1 184 ? -2.702 -7.091 11.340 1.00 78.94 184 ALA A N 1
ATOM 1447 C CA . ALA A 1 184 ? -2.480 -5.692 11.694 1.00 78.94 184 ALA A CA 1
ATOM 1448 C C . ALA A 1 184 ? -3.520 -5.182 12.702 1.00 78.94 184 ALA A C 1
ATOM 1450 O O . ALA A 1 184 ? -3.146 -4.521 13.667 1.00 78.94 184 ALA A O 1
ATOM 1451 N N . LEU A 1 185 ? -4.801 -5.519 12.525 1.00 81.94 185 LEU A N 1
ATOM 1452 C CA . LEU A 1 185 ? -5.869 -5.106 13.438 1.00 81.94 185 LEU A CA 1
ATOM 1453 C C . LEU A 1 185 ? -5.720 -5.740 14.818 1.00 81.94 185 LEU A C 1
ATOM 1455 O O . LEU A 1 185 ? -5.758 -5.022 15.812 1.00 81.94 185 LEU A O 1
ATOM 1459 N N . ARG A 1 186 ? -5.471 -7.054 14.894 1.00 82.25 186 ARG A N 1
ATOM 1460 C CA . ARG A 1 186 ? -5.222 -7.726 16.178 1.00 82.25 186 ARG A CA 1
ATOM 1461 C C . ARG A 1 186 ? -3.984 -7.172 16.874 1.00 82.25 186 ARG A C 1
ATOM 1463 O O . ARG A 1 186 ? -3.993 -6.972 18.083 1.00 82.25 186 ARG A O 1
ATOM 1470 N N . SER A 1 187 ? -2.910 -6.909 16.133 1.00 80.25 187 SER A N 1
ATOM 1471 C CA . SER A 1 187 ? -1.715 -6.290 16.708 1.00 80.25 187 SER A CA 1
ATOM 1472 C C . SER A 1 187 ? -1.987 -4.875 17.213 1.00 80.25 187 SER A C 1
ATOM 1474 O O . SER A 1 187 ? -1.570 -4.550 18.319 1.00 80.25 187 SER A O 1
ATOM 1476 N N . LEU A 1 188 ? -2.736 -4.060 16.467 1.00 80.50 188 LEU A N 1
ATOM 1477 C CA . LEU A 1 188 ? -3.149 -2.729 16.913 1.00 80.50 188 LEU A CA 1
ATOM 1478 C C . LEU A 1 188 ? -4.028 -2.785 18.169 1.00 80.50 188 LEU A C 1
ATOM 1480 O O . LEU A 1 188 ? -3.762 -2.026 19.094 1.00 80.50 188 LEU A O 1
ATOM 1484 N N . ALA A 1 189 ? -5.001 -3.698 18.230 1.00 79.81 189 ALA A N 1
ATOM 1485 C CA . ALA A 1 189 ? -5.871 -3.902 19.394 1.00 79.81 189 ALA A CA 1
ATOM 1486 C C . ALA A 1 189 ? -5.107 -4.374 20.648 1.00 79.81 189 ALA A C 1
ATOM 1488 O O . ALA A 1 189 ? -5.495 -4.071 21.772 1.00 79.81 189 ALA A O 1
ATOM 1489 N N . ASN A 1 190 ? -4.007 -5.112 20.465 1.00 78.69 190 ASN A N 1
ATOM 1490 C CA . ASN A 1 190 ? -3.162 -5.573 21.569 1.00 78.69 190 ASN A CA 1
ATOM 1491 C C . ASN A 1 190 ? -2.147 -4.512 22.029 1.00 78.69 190 ASN A C 1
ATOM 1493 O O . ASN A 1 190 ? -1.822 -4.436 23.212 1.00 78.69 190 ASN A O 1
ATOM 1497 N N . GLU A 1 191 ? -1.600 -3.718 21.104 1.00 74.62 191 GLU A N 1
ATOM 1498 C CA . GLU A 1 191 ? -0.596 -2.682 21.401 1.00 74.62 191 GLU A CA 1
ATOM 1499 C C . GLU A 1 191 ? -1.227 -1.376 21.898 1.00 74.62 191 GLU A C 1
ATOM 1501 O O . GLU A 1 191 ? -0.597 -0.601 22.623 1.00 74.62 191 GLU A O 1
ATOM 1506 N N . VAL A 1 192 ? -2.471 -1.124 21.502 1.00 74.50 192 VAL A N 1
ATOM 1507 C CA . VAL A 1 192 ? -3.253 0.048 21.870 1.00 74.50 192 VAL A CA 1
ATOM 1508 C C . VAL A 1 192 ? -4.610 -0.444 22.360 1.00 74.50 192 VAL A C 1
ATOM 1510 O O . VAL A 1 192 ? -5.222 -1.227 21.643 1.00 74.50 192 VAL A O 1
ATOM 1513 N N . PRO A 1 193 ? -5.124 0.016 23.519 1.00 72.81 193 PRO A N 1
ATOM 1514 C CA . PRO A 1 193 ? -6.456 -0.351 24.004 1.00 72.81 193 PRO A CA 1
ATOM 1515 C C . PRO A 1 193 ? -7.549 0.317 23.148 1.00 72.81 193 PRO A C 1
ATOM 1517 O O . PRO A 1 193 ? -8.269 1.205 23.600 1.00 72.81 193 PRO A O 1
ATOM 1520 N N . ALA A 1 194 ? -7.614 -0.057 21.874 1.00 77.44 194 ALA A N 1
ATOM 1521 C CA . ALA A 1 194 ? -8.564 0.402 20.881 1.00 77.44 194 ALA A CA 1
ATOM 1522 C C . ALA A 1 194 ? -9.606 -0.695 20.673 1.00 77.44 194 ALA A C 1
ATOM 1524 O O . ALA A 1 194 ? -9.263 -1.819 20.317 1.00 77.44 194 ALA A O 1
ATOM 1525 N N . ASN A 1 195 ? -10.873 -0.350 20.887 1.00 85.31 195 ASN A N 1
ATOM 1526 C CA . ASN A 1 195 ? -11.994 -1.240 20.603 1.00 85.31 195 ASN A CA 1
ATOM 1527 C C . ASN A 1 195 ? -12.303 -1.296 19.098 1.00 85.31 195 ASN A C 1
ATOM 1529 O O . ASN A 1 195 ? -11.841 -0.451 18.317 1.00 85.31 195 ASN A O 1
ATOM 1533 N N . ALA A 1 196 ? -13.159 -2.238 18.703 1.00 88.25 196 ALA A N 1
ATOM 1534 C CA . ALA A 1 196 ? -13.603 -2.391 17.319 1.00 88.25 196 ALA A CA 1
ATOM 1535 C C . ALA A 1 196 ? -14.132 -1.083 16.693 1.00 88.25 196 ALA A C 1
ATOM 1537 O O . ALA A 1 196 ? -13.854 -0.799 15.530 1.00 88.25 196 ALA A O 1
ATOM 1538 N N . SER A 1 197 ? -14.819 -0.227 17.462 1.00 89.50 197 SER A N 1
ATOM 1539 C CA . SER A 1 197 ? -15.338 1.061 16.961 1.00 89.50 197 SER A CA 1
ATOM 1540 C C . SER A 1 197 ? -14.226 2.046 16.576 1.00 89.50 197 SER A C 1
ATOM 1542 O O . SER A 1 197 ? -14.324 2.736 15.561 1.00 89.50 197 SER A O 1
ATOM 1544 N N . THR A 1 198 ? -13.145 2.096 17.356 1.00 88.25 198 THR A N 1
ATOM 1545 C CA . THR A 1 198 ? -11.977 2.944 17.070 1.00 88.25 198 THR A CA 1
ATOM 1546 C C . THR A 1 198 ? -11.245 2.451 15.821 1.00 88.25 198 THR A C 1
ATOM 1548 O O . THR A 1 198 ? -10.846 3.250 14.973 1.00 88.25 198 THR A O 1
ATOM 1551 N N . LEU A 1 199 ? -11.102 1.131 15.674 1.00 89.50 199 LEU A N 1
ATOM 1552 C CA . LEU A 1 199 ? -10.492 0.519 14.493 1.00 89.50 199 LEU A CA 1
ATOM 1553 C C . LEU A 1 199 ? -11.359 0.704 13.237 1.00 89.50 199 LEU A C 1
ATOM 1555 O O . LEU A 1 199 ? -10.816 0.978 12.168 1.00 89.50 199 LEU A O 1
ATOM 1559 N N . ALA A 1 200 ? -12.689 0.639 13.361 1.00 92.19 200 ALA A N 1
ATOM 1560 C CA . ALA A 1 200 ? -13.612 0.956 12.272 1.00 92.19 200 ALA A CA 1
ATOM 1561 C C . ALA A 1 200 ? -13.425 2.401 11.788 1.00 92.19 200 ALA A C 1
ATOM 1563 O O . ALA A 1 200 ? -13.235 2.635 10.596 1.00 92.19 200 ALA A O 1
ATOM 1564 N N . ALA A 1 201 ? -13.401 3.371 12.708 1.00 91.38 201 ALA A N 1
ATOM 1565 C CA . ALA A 1 201 ? -13.191 4.778 12.364 1.00 91.38 201 ALA A CA 1
ATOM 1566 C C . ALA A 1 201 ? -11.839 5.011 11.664 1.00 91.38 201 ALA A C 1
ATOM 1568 O O . ALA A 1 201 ? -11.768 5.748 10.681 1.00 91.38 201 ALA A O 1
ATOM 1569 N N . LEU A 1 202 ? -10.782 4.335 12.124 1.00 91.56 202 LEU A N 1
ATOM 1570 C CA . LEU A 1 202 ? -9.454 4.381 11.510 1.00 91.56 202 LEU A CA 1
ATOM 1571 C C . LEU A 1 202 ? -9.452 3.844 10.067 1.00 91.56 202 LEU A C 1
ATOM 1573 O O . LEU A 1 202 ? -8.781 4.412 9.200 1.00 91.56 202 LEU A O 1
ATOM 1577 N N . ILE A 1 203 ? -10.190 2.759 9.804 1.00 93.50 203 ILE A N 1
ATOM 1578 C CA . ILE A 1 203 ? -10.353 2.195 8.457 1.00 93.50 203 ILE A CA 1
ATOM 1579 C C . ILE A 1 203 ? -11.064 3.192 7.545 1.00 93.50 203 ILE A C 1
ATOM 1581 O O . ILE A 1 203 ? -10.567 3.472 6.455 1.00 93.50 203 ILE A O 1
ATOM 1585 N N . GLU A 1 204 ? -12.182 3.762 7.999 1.00 94.62 204 GLU A N 1
ATOM 1586 C CA . GLU A 1 204 ? -12.963 4.717 7.207 1.00 94.62 204 GLU A CA 1
ATOM 1587 C C . GLU A 1 204 ? -12.176 5.992 6.902 1.00 94.62 204 GLU A C 1
ATOM 1589 O O . GLU A 1 204 ? -12.166 6.457 5.761 1.00 94.62 204 GLU A O 1
ATOM 1594 N N . GLN A 1 205 ? -11.421 6.504 7.879 1.00 92.88 205 GLN A N 1
ATOM 1595 C CA . GLN A 1 205 ? -10.507 7.628 7.672 1.00 92.88 205 GLN A CA 1
ATOM 1596 C C . GLN A 1 205 ? -9.504 7.349 6.540 1.00 92.88 205 GLN A C 1
ATOM 1598 O O . GLN A 1 205 ? -9.109 8.269 5.829 1.00 92.88 205 GLN A O 1
ATOM 1603 N N . ASN A 1 206 ? -9.120 6.087 6.328 1.00 94.00 206 ASN A N 1
ATOM 1604 C CA . ASN A 1 206 ? -8.131 5.663 5.336 1.00 94.00 206 ASN A CA 1
ATOM 1605 C C . ASN A 1 206 ? -8.721 5.040 4.066 1.00 94.00 206 ASN A C 1
ATOM 1607 O O . ASN A 1 206 ? -7.965 4.484 3.264 1.00 94.00 206 ASN A O 1
ATOM 1611 N N . ALA A 1 207 ? -10.036 5.130 3.843 1.00 96.06 207 ALA A N 1
ATOM 1612 C CA . ALA A 1 207 ? -10.713 4.454 2.734 1.00 96.06 207 ALA A CA 1
ATOM 1613 C C . ALA A 1 207 ? -10.078 4.742 1.356 1.00 96.06 207 ALA A C 1
ATOM 1615 O O . ALA A 1 207 ? -9.923 3.838 0.532 1.00 96.06 207 ALA A O 1
ATOM 1616 N N . LEU A 1 208 ? -9.634 5.981 1.109 1.00 96.81 208 LEU A N 1
ATOM 1617 C CA . LEU A 1 208 ? -8.971 6.343 -0.150 1.00 96.81 208 LEU A CA 1
ATOM 1618 C C . LEU A 1 208 ? -7.573 5.725 -0.285 1.00 96.81 208 LEU A C 1
ATOM 1620 O O . LEU A 1 208 ? -7.168 5.358 -1.386 1.00 96.81 208 LEU A O 1
ATOM 1624 N N . SER A 1 209 ? -6.845 5.546 0.816 1.00 94.94 209 SER A N 1
ATOM 1625 C CA . SER A 1 209 ? -5.557 4.842 0.793 1.00 94.94 209 SER A CA 1
ATOM 1626 C C . SER A 1 209 ? -5.702 3.345 0.541 1.00 94.94 209 SER A C 1
ATOM 1628 O O . SER A 1 209 ? -4.825 2.769 -0.099 1.00 94.94 209 SER A O 1
ATOM 1630 N N . PHE A 1 210 ? -6.802 2.717 0.974 1.00 95.25 210 PHE A N 1
ATOM 1631 C CA . PHE A 1 210 ? -7.115 1.339 0.574 1.00 95.25 210 PHE A CA 1
ATOM 1632 C C . PHE A 1 210 ? -7.355 1.242 -0.935 1.00 95.25 210 PHE A C 1
ATOM 1634 O O . PHE A 1 210 ? -6.762 0.394 -1.593 1.00 95.25 210 PHE A O 1
ATOM 1641 N N . ARG A 1 211 ? -8.117 2.176 -1.517 1.00 97.19 211 ARG A N 1
ATOM 1642 C CA . ARG A 1 211 ? -8.320 2.220 -2.976 1.00 97.19 211 ARG A CA 1
ATOM 1643 C C . ARG A 1 211 ? -7.017 2.428 -3.748 1.00 97.19 211 ARG A C 1
ATOM 1645 O O . ARG A 1 211 ? -6.784 1.751 -4.746 1.00 97.19 211 ARG A O 1
ATOM 1652 N N . LEU A 1 212 ? -6.143 3.316 -3.270 1.00 95.81 212 LEU A N 1
ATOM 1653 C CA . LEU A 1 212 ? -4.813 3.503 -3.857 1.00 95.81 212 LEU A CA 1
ATOM 1654 C C . LEU A 1 212 ? -3.964 2.224 -3.770 1.00 95.81 212 LEU A C 1
ATOM 1656 O O . LEU A 1 212 ? -3.256 1.889 -4.721 1.00 95.81 212 LEU A O 1
ATOM 1660 N N . TYR A 1 213 ? -4.028 1.520 -2.637 1.00 94.12 213 TYR A N 1
ATOM 1661 C CA . TYR A 1 213 ? -3.351 0.240 -2.447 1.00 94.12 213 TYR A CA 1
ATOM 1662 C C . TYR A 1 213 ? -3.849 -0.803 -3.451 1.00 94.12 213 TYR A C 1
ATOM 1664 O O . TYR A 1 213 ? -3.030 -1.381 -4.163 1.00 94.12 213 TYR A O 1
ATOM 1672 N N . ASP A 1 214 ? -5.165 -0.977 -3.582 1.00 95.56 214 ASP A N 1
ATOM 1673 C CA . ASP A 1 214 ? -5.765 -1.920 -4.532 1.00 95.56 214 ASP A CA 1
ATOM 1674 C C . ASP A 1 214 ? -5.365 -1.584 -5.977 1.00 95.56 214 ASP A C 1
ATOM 1676 O O . ASP A 1 214 ? -4.931 -2.465 -6.723 1.00 95.56 214 ASP A O 1
ATOM 1680 N N . ALA A 1 215 ? -5.391 -0.301 -6.355 1.00 96.06 215 ALA A N 1
ATOM 1681 C CA . ALA A 1 215 ? -4.943 0.154 -7.670 1.00 96.06 215 ALA A CA 1
ATOM 1682 C C . ALA A 1 215 ? -3.461 -0.171 -7.933 1.00 96.06 215 ALA A C 1
ATOM 1684 O O . ALA A 1 215 ? -3.101 -0.599 -9.033 1.00 96.06 215 ALA A O 1
ATOM 1685 N N . GLY A 1 216 ? -2.589 0.006 -6.936 1.00 93.12 216 GLY A N 1
ATOM 1686 C CA . GLY A 1 216 ? -1.178 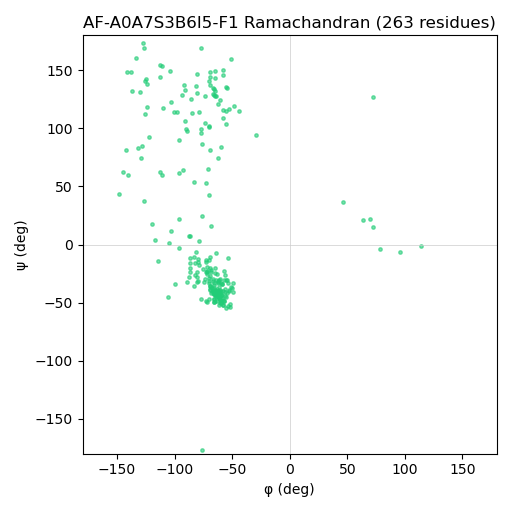-0.352 -7.062 1.00 93.12 216 GLY A CA 1
ATOM 1687 C C . GLY A 1 216 ? -0.953 -1.866 -7.124 1.00 93.12 216 GLY A C 1
ATOM 1688 O O . GLY A 1 216 ? -0.144 -2.317 -7.931 1.00 93.12 216 GLY A O 1
ATOM 1689 N N . VAL A 1 217 ? -1.707 -2.663 -6.358 1.00 92.69 217 VAL A N 1
ATOM 1690 C CA . VAL A 1 217 ? -1.663 -4.132 -6.430 1.00 92.69 217 VAL A CA 1
ATOM 1691 C C . VAL A 1 217 ? -2.084 -4.609 -7.823 1.00 92.69 217 VAL A C 1
ATOM 1693 O O . VAL A 1 217 ? -1.394 -5.439 -8.419 1.00 92.69 217 VAL A O 1
ATOM 1696 N N . GLU A 1 218 ? -3.171 -4.069 -8.379 1.00 95.25 218 GLU A N 1
ATOM 1697 C CA . GLU A 1 218 ? -3.614 -4.376 -9.746 1.00 95.25 218 GLU A CA 1
ATOM 1698 C C . GLU A 1 218 ? -2.587 -3.973 -10.803 1.00 95.25 218 GLU A C 1
ATOM 1700 O O . GLU A 1 218 ? -2.333 -4.733 -11.741 1.00 95.25 218 GLU A O 1
ATOM 1705 N N . LEU A 1 219 ? -1.955 -2.809 -10.642 1.00 93.44 219 LEU A N 1
ATOM 1706 C CA . LEU A 1 219 ? -0.889 -2.362 -11.532 1.00 93.44 219 LEU A CA 1
ATOM 1707 C C . LEU A 1 219 ? 0.276 -3.363 -11.541 1.00 93.44 219 LEU A C 1
ATOM 1709 O O . LEU A 1 219 ? 0.737 -3.757 -12.615 1.00 93.44 219 LEU A O 1
ATOM 1713 N N . THR A 1 220 ? 0.717 -3.822 -10.369 1.00 90.50 220 THR A N 1
ATOM 1714 C CA . THR A 1 220 ? 1.778 -4.832 -10.245 1.00 90.50 220 THR A CA 1
ATOM 1715 C C . THR A 1 220 ? 1.353 -6.173 -10.843 1.00 90.50 220 THR A C 1
ATOM 1717 O O . THR A 1 220 ? 2.113 -6.760 -11.614 1.00 90.50 220 THR A O 1
ATOM 1720 N N . ARG A 1 221 ? 0.125 -6.643 -10.568 1.00 91.50 221 ARG A N 1
ATOM 1721 C CA . ARG A 1 221 ? -0.429 -7.878 -11.159 1.00 91.50 221 ARG A CA 1
ATOM 1722 C C . ARG A 1 221 ? -0.423 -7.812 -12.684 1.00 91.50 221 ARG A C 1
ATOM 1724 O O . ARG A 1 221 ? 0.036 -8.746 -13.337 1.00 91.50 221 ARG A O 1
ATOM 1731 N N . SER A 1 222 ? -0.909 -6.709 -13.248 1.00 91.94 222 SER A N 1
ATOM 1732 C CA . SER A 1 222 ? -0.969 -6.492 -14.695 1.00 91.94 222 SER A CA 1
ATOM 1733 C C . SER A 1 222 ? 0.423 -6.528 -15.330 1.00 91.94 222 SER A C 1
ATOM 1735 O O . SER A 1 222 ? 0.632 -7.232 -16.318 1.00 91.94 222 SER A O 1
ATOM 1737 N N . ARG A 1 223 ? 1.408 -5.858 -14.718 1.00 89.25 223 ARG A N 1
ATOM 1738 C CA . ARG A 1 223 ? 2.794 -5.848 -15.210 1.00 89.25 223 ARG A CA 1
ATOM 1739 C C . ARG A 1 223 ? 3.458 -7.221 -15.136 1.00 89.25 223 ARG A C 1
ATOM 1741 O O . ARG A 1 223 ? 4.089 -7.627 -16.107 1.00 89.25 223 ARG A O 1
ATOM 1748 N N . LEU A 1 224 ? 3.266 -7.961 -14.040 1.00 86.62 224 LEU A N 1
ATOM 1749 C CA . LEU A 1 224 ? 3.750 -9.342 -13.934 1.00 86.62 224 LEU A CA 1
ATOM 1750 C C . LEU A 1 224 ? 3.162 -10.219 -15.044 1.00 86.62 224 LEU A C 1
ATOM 1752 O O . LEU A 1 224 ? 3.907 -10.908 -15.738 1.00 86.62 224 LEU A O 1
ATOM 1756 N N . ARG A 1 225 ? 1.844 -10.146 -15.262 1.00 89.12 225 ARG A N 1
ATOM 1757 C CA . ARG A 1 225 ? 1.162 -10.930 -16.302 1.00 89.12 225 ARG A CA 1
ATOM 1758 C C . ARG A 1 225 ? 1.635 -10.561 -17.707 1.00 89.12 225 ARG A C 1
ATOM 1760 O O . ARG A 1 225 ? 1.856 -11.460 -18.512 1.00 89.12 225 ARG A O 1
ATOM 1767 N N . ALA A 1 226 ? 1.840 -9.274 -17.989 1.00 87.75 226 ALA A N 1
ATOM 1768 C CA . ALA A 1 226 ? 2.386 -8.808 -19.265 1.00 87.75 226 ALA A CA 1
ATOM 1769 C C . ALA A 1 226 ? 3.802 -9.352 -19.532 1.00 87.75 226 ALA A C 1
ATOM 1771 O O . ALA A 1 226 ? 4.154 -9.608 -20.679 1.00 87.75 226 ALA A O 1
ATOM 1772 N N . ALA A 1 227 ? 4.580 -9.594 -18.475 1.00 83.19 227 ALA A N 1
ATOM 1773 C CA . ALA A 1 227 ? 5.889 -10.238 -18.541 1.00 83.19 227 ALA A CA 1
ATOM 1774 C C . ALA A 1 227 ? 5.838 -11.781 -18.486 1.00 83.19 227 ALA A C 1
ATOM 1776 O O . ALA A 1 227 ? 6.875 -12.433 -18.359 1.00 83.19 227 ALA A O 1
ATOM 1777 N N . GLY A 1 228 ? 4.647 -12.392 -18.534 1.00 85.75 228 GLY A N 1
ATOM 1778 C CA . GLY A 1 228 ? 4.479 -13.847 -18.444 1.00 85.75 228 GLY A CA 1
ATOM 1779 C C . GLY A 1 228 ? 4.798 -14.431 -17.062 1.00 85.75 228 GLY A C 1
ATOM 1780 O O . GLY A 1 228 ? 5.121 -15.613 -16.948 1.00 85.75 228 GLY A O 1
ATOM 1781 N N . LYS A 1 229 ? 4.741 -13.617 -16.003 1.00 83.81 229 LYS A N 1
ATOM 1782 C CA . LYS A 1 229 ? 5.006 -14.008 -14.612 1.00 83.81 229 LYS A CA 1
ATOM 1783 C C . LYS A 1 229 ? 3.720 -13.971 -13.782 1.00 83.81 229 LYS A C 1
ATOM 1785 O O . LYS A 1 229 ? 2.799 -13.204 -14.056 1.00 83.81 229 LYS A O 1
ATOM 1790 N N . VAL A 1 230 ? 3.673 -14.779 -12.723 1.00 83.94 230 VAL A N 1
ATOM 1791 C CA . VAL A 1 230 ? 2.573 -14.794 -11.747 1.00 83.94 230 VAL A CA 1
ATOM 1792 C C . VAL A 1 230 ? 3.155 -14.885 -10.341 1.00 83.94 230 VAL A C 1
ATOM 1794 O O . VAL A 1 230 ? 4.002 -15.735 -10.075 1.00 83.94 230 VAL A O 1
ATOM 1797 N N . SER A 1 231 ? 2.679 -14.030 -9.434 1.00 83.69 231 SER A N 1
ATOM 1798 C CA . SER A 1 231 ? 2.999 -14.103 -8.005 1.00 83.69 231 SER A CA 1
ATOM 1799 C C . SER A 1 231 ? 1.842 -14.751 -7.255 1.00 83.69 231 SER A C 1
ATOM 1801 O O . SER A 1 231 ? 0.758 -14.180 -7.152 1.00 83.69 231 SER A O 1
ATOM 1803 N N . SER A 1 232 ? 2.075 -15.936 -6.690 1.00 83.25 232 SER A N 1
ATOM 1804 C CA . SER A 1 232 ? 1.057 -16.623 -5.885 1.00 83.25 232 SER A CA 1
ATOM 1805 C C . SER A 1 232 ? 0.663 -15.830 -4.634 1.00 83.25 232 SER A C 1
ATOM 1807 O O . SER A 1 232 ? -0.491 -15.886 -4.215 1.00 83.25 232 SER A O 1
ATOM 1809 N N . GLN A 1 233 ? 1.596 -15.066 -4.053 1.00 83.06 233 GLN A N 1
ATOM 1810 C CA . GLN A 1 233 ? 1.316 -14.203 -2.906 1.00 83.06 233 GLN A CA 1
ATOM 1811 C C . GLN A 1 233 ? 0.441 -13.021 -3.314 1.00 83.06 233 GLN A C 1
ATOM 1813 O O . GLN A 1 233 ? -0.579 -12.764 -2.679 1.00 83.06 233 GLN A O 1
ATOM 1818 N N . LEU A 1 234 ? 0.795 -12.353 -4.414 1.00 85.19 234 LEU A N 1
ATOM 1819 C CA . LEU A 1 234 ? 0.043 -11.220 -4.931 1.00 85.19 234 LEU A CA 1
ATOM 1820 C C . LEU A 1 234 ? -1.365 -11.636 -5.361 1.00 85.19 234 LEU A C 1
ATOM 1822 O O . LEU A 1 234 ? -2.304 -10.896 -5.112 1.00 85.19 234 LEU A O 1
ATOM 1826 N N . GLU A 1 235 ? -1.554 -12.813 -5.962 1.00 88.50 235 GLU A N 1
ATOM 1827 C CA . GLU A 1 235 ? -2.884 -13.304 -6.362 1.00 88.50 235 GLU A CA 1
ATOM 1828 C C . GLU A 1 235 ? -3.794 -13.657 -5.174 1.00 88.50 235 GLU A C 1
ATOM 1830 O O . GLU A 1 235 ? -5.013 -13.635 -5.323 1.00 88.50 235 GLU A O 1
ATOM 1835 N N . ARG A 1 236 ? -3.234 -13.927 -3.987 1.00 87.88 236 ARG A N 1
ATOM 1836 C CA . ARG A 1 236 ? -4.012 -14.181 -2.760 1.00 87.88 236 ARG A CA 1
ATOM 1837 C C . ARG A 1 236 ? -4.471 -12.914 -2.047 1.00 87.88 236 ARG A C 1
ATOM 1839 O O . ARG A 1 236 ? -5.329 -13.004 -1.174 1.00 87.88 236 ARG A O 1
ATOM 1846 N N . LEU A 1 237 ? -3.896 -11.754 -2.368 1.00 87.88 237 LEU A N 1
ATOM 1847 C CA . LEU A 1 237 ? -4.336 -10.501 -1.756 1.00 87.88 237 LEU A CA 1
ATOM 1848 C C . LEU A 1 237 ? -5.782 -10.187 -2.177 1.00 87.88 237 LEU A C 1
ATOM 1850 O O . LEU A 1 237 ? -6.142 -10.426 -3.336 1.00 87.88 237 LEU A O 1
ATOM 1854 N N . PRO A 1 238 ? -6.612 -9.624 -1.281 1.00 89.44 238 PRO A N 1
ATOM 1855 C CA . PRO A 1 238 ? -7.970 -9.229 -1.634 1.00 89.44 238 PRO A CA 1
ATOM 1856 C C . PRO A 1 238 ? -7.966 -8.230 -2.802 1.00 89.44 238 PRO A C 1
ATOM 1858 O O . PRO A 1 238 ? -7.010 -7.479 -2.996 1.00 89.44 238 PRO A O 1
ATOM 1861 N N . ARG A 1 239 ? -9.029 -8.257 -3.615 1.00 90.94 239 ARG A N 1
ATOM 1862 C CA . ARG A 1 239 ? -9.264 -7.262 -4.682 1.00 90.94 239 ARG A CA 1
ATOM 1863 C C . ARG A 1 239 ? -9.871 -5.971 -4.129 1.00 90.94 239 ARG A C 1
ATOM 1865 O O . ARG A 1 239 ? -9.671 -4.922 -4.722 1.00 90.94 239 ARG A O 1
ATOM 1872 N N . ASP A 1 240 ? -10.598 -6.087 -3.020 1.00 94.31 240 ASP A N 1
ATOM 1873 C CA . ASP A 1 240 ? -11.164 -4.982 -2.248 1.00 94.31 240 ASP A CA 1
ATOM 1874 C C . ASP A 1 240 ? -10.618 -5.078 -0.820 1.00 94.31 240 ASP A C 1
ATOM 1876 O O . ASP A 1 240 ? -11.118 -5.831 0.026 1.00 94.31 240 ASP A O 1
ATOM 1880 N N . SER A 1 241 ? -9.507 -4.386 -0.574 1.00 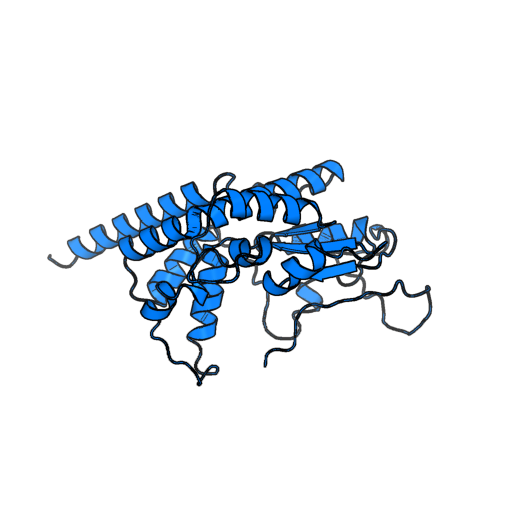92.94 241 SER A N 1
ATOM 1881 C CA . SER A 1 241 ? -8.833 -4.443 0.723 1.00 92.94 241 SER A CA 1
ATOM 1882 C C . SER A 1 241 ? -9.594 -3.690 1.816 1.00 92.94 241 SER A C 1
ATOM 1884 O O . SER A 1 241 ? -9.446 -4.033 2.991 1.00 92.94 241 SER A O 1
ATOM 1886 N N . LEU A 1 242 ? -10.439 -2.722 1.446 1.00 94.75 242 LEU A N 1
ATOM 1887 C CA . LEU A 1 242 ? -11.296 -1.988 2.374 1.00 94.75 242 LEU A CA 1
ATOM 1888 C C . LEU A 1 242 ? -12.432 -2.872 2.894 1.00 94.75 242 LEU A C 1
ATOM 1890 O O . LEU A 1 242 ? -12.636 -2.957 4.105 1.00 94.75 242 LEU A O 1
ATOM 1894 N N . ALA A 1 243 ? -13.149 -3.559 2.001 1.00 94.88 243 ALA A N 1
ATOM 1895 C CA . ALA A 1 243 ? -14.200 -4.496 2.389 1.00 94.88 243 ALA A CA 1
ATOM 1896 C C . ALA A 1 243 ? -13.644 -5.612 3.280 1.00 94.88 243 ALA A C 1
ATOM 1898 O O . ALA A 1 243 ? -14.226 -5.914 4.321 1.00 94.88 243 ALA A O 1
ATOM 1899 N N . HIS A 1 244 ? -12.475 -6.155 2.929 1.00 92.69 244 HIS A N 1
ATOM 1900 C CA . HIS A 1 244 ? -11.817 -7.156 3.761 1.00 92.69 244 HIS A CA 1
ATOM 1901 C C . HIS A 1 244 ? -11.434 -6.603 5.144 1.00 92.69 244 HIS A C 1
ATOM 1903 O O . HIS A 1 244 ? -11.651 -7.266 6.151 1.00 92.69 244 HIS A O 1
ATOM 1909 N N . ALA A 1 245 ? -10.909 -5.376 5.237 1.00 91.50 245 ALA A N 1
ATOM 1910 C CA . ALA A 1 245 ? -10.593 -4.762 6.527 1.00 91.50 245 ALA A CA 1
ATOM 1911 C C . ALA A 1 245 ? -11.842 -4.550 7.405 1.00 91.50 245 ALA A C 1
ATOM 1913 O O . ALA A 1 245 ? -11.793 -4.805 8.609 1.00 91.50 245 ALA A O 1
ATOM 1914 N N . ARG A 1 246 ? -12.967 -4.133 6.807 1.00 94.75 246 ARG A N 1
ATOM 1915 C CA . ARG A 1 246 ? -14.260 -3.988 7.498 1.00 94.75 246 ARG A CA 1
ATOM 1916 C C . ARG A 1 246 ? -14.764 -5.319 8.052 1.00 94.75 246 ARG A C 1
ATOM 1918 O O . ARG A 1 246 ? -15.169 -5.374 9.208 1.00 94.75 246 ARG A O 1
ATOM 1925 N N . GLU A 1 247 ? -14.680 -6.387 7.260 1.00 94.00 247 GLU A N 1
ATOM 1926 C CA . GLU A 1 247 ? -15.016 -7.747 7.696 1.00 94.00 247 GLU A CA 1
ATOM 1927 C C . GLU A 1 247 ? -14.190 -8.158 8.924 1.00 94.00 247 GLU A C 1
ATOM 1929 O O . GLU A 1 247 ? -14.736 -8.670 9.898 1.00 94.00 247 GLU A O 1
ATOM 1934 N N . GLN A 1 248 ? -12.884 -7.877 8.923 1.00 91.94 248 GLN A N 1
ATOM 1935 C CA . GLN A 1 248 ? -12.026 -8.215 10.061 1.00 91.94 248 GLN A CA 1
ATOM 1936 C C . GLN A 1 248 ? -12.376 -7.432 11.335 1.00 91.94 248 GLN A C 1
ATOM 1938 O O . GLN A 1 248 ? -12.285 -7.985 12.429 1.00 91.94 248 GLN A O 1
ATOM 1943 N N . VAL A 1 249 ? -12.799 -6.169 11.227 1.00 92.81 249 VAL A N 1
ATOM 1944 C CA . VAL A 1 249 ? -13.263 -5.404 12.399 1.00 92.81 249 VAL A CA 1
ATOM 1945 C C . VAL A 1 249 ? -14.590 -5.928 12.936 1.00 92.81 249 VAL A C 1
ATOM 1947 O O . VAL A 1 249 ? -14.780 -5.970 14.149 1.00 92.81 249 VAL A O 1
ATOM 1950 N N . GLU A 1 250 ? -15.486 -6.373 12.060 1.00 94.06 250 GLU A N 1
ATOM 1951 C CA . GLU A 1 250 ? -16.745 -6.985 12.480 1.00 94.06 250 GLU A CA 1
ATOM 1952 C C . GLU A 1 250 ? -16.514 -8.292 13.255 1.00 94.06 250 GLU A C 1
ATOM 1954 O O . GLU A 1 250 ? -17.144 -8.512 14.289 1.00 94.06 250 GLU A O 1
ATOM 1959 N N . LEU A 1 251 ? -15.551 -9.117 12.829 1.00 91.69 251 LEU A N 1
ATOM 1960 C CA . LEU A 1 251 ? -15.144 -10.310 13.581 1.00 91.69 251 LEU A CA 1
ATOM 1961 C C . LEU A 1 251 ? -14.600 -9.954 14.974 1.00 91.69 251 LEU A C 1
ATOM 1963 O O . LEU A 1 251 ? -14.981 -10.582 15.958 1.00 91.69 251 LEU A O 1
ATOM 1967 N N . LEU A 1 252 ? -13.765 -8.914 15.080 1.00 89.25 252 LEU A N 1
ATOM 1968 C CA . LEU A 1 252 ? -13.256 -8.442 16.375 1.00 89.25 252 LEU A CA 1
ATOM 1969 C C . LEU A 1 252 ? -14.379 -7.962 17.298 1.00 89.25 252 LEU A C 1
ATOM 1971 O O . LEU A 1 252 ? -14.366 -8.264 18.488 1.00 89.25 252 LEU A O 1
ATOM 1975 N N . ARG A 1 253 ? -15.376 -7.257 16.757 1.00 92.62 253 ARG A N 1
ATOM 1976 C CA . ARG A 1 253 ? -16.541 -6.804 17.527 1.00 92.62 253 ARG A CA 1
ATOM 1977 C C . ARG A 1 253 ? -17.313 -7.980 18.131 1.00 92.62 253 ARG A C 1
ATOM 1979 O O . ARG A 1 253 ? -17.682 -7.937 19.300 1.00 92.62 253 ARG A O 1
ATOM 1986 N N . GLN A 1 254 ? -17.517 -9.044 17.357 1.00 93.00 254 GLN A N 1
ATOM 1987 C CA . GLN A 1 254 ? -18.189 -10.258 17.833 1.00 93.00 254 GLN A CA 1
ATOM 1988 C C . GLN A 1 254 ? -17.384 -10.963 18.935 1.00 93.00 254 GLN A C 1
ATOM 1990 O O . GLN A 1 254 ? -17.964 -11.433 19.914 1.00 93.00 254 GLN A O 1
ATOM 1995 N N . GLU A 1 255 ? -16.054 -11.005 18.812 1.00 90.44 255 GLU A N 1
ATOM 1996 C CA . GLU A 1 255 ? -15.161 -11.537 19.851 1.00 90.44 255 GLU A CA 1
ATOM 1997 C C . GLU A 1 255 ? -15.249 -10.711 21.158 1.00 90.44 255 GLU A C 1
ATOM 1999 O O . GLU A 1 255 ? -15.341 -11.285 22.246 1.00 90.44 255 GLU A O 1
ATOM 2004 N N . GLU A 1 256 ? -15.290 -9.373 21.068 1.00 88.81 256 GLU A N 1
ATOM 2005 C CA . GLU A 1 256 ? -15.453 -8.459 22.216 1.00 88.81 256 GLU A CA 1
ATOM 2006 C C . GLU A 1 256 ? -16.802 -8.657 22.941 1.00 88.81 256 GLU A C 1
ATOM 2008 O O . GLU A 1 256 ? -16.862 -8.693 24.178 1.00 88.81 256 GLU A O 1
ATOM 2013 N N . GLU A 1 257 ? -17.889 -8.818 22.181 1.00 90.75 257 GLU A N 1
ATOM 2014 C CA . GLU A 1 257 ? -19.236 -9.064 22.710 1.00 90.75 257 GLU A CA 1
ATOM 2015 C C . GLU A 1 257 ? -19.322 -10.423 23.430 1.00 90.75 257 GLU A C 1
ATOM 2017 O O . GLU A 1 257 ? -19.865 -10.512 24.536 1.00 90.75 257 GLU A O 1
ATOM 2022 N N . GLN A 1 258 ? -18.726 -11.475 22.857 1.00 90.75 258 GLN A N 1
ATOM 2023 C CA . GLN A 1 258 ? -18.686 -12.810 23.468 1.00 90.75 258 GLN A CA 1
ATOM 2024 C C . GLN A 1 258 ? -17.867 -12.833 24.765 1.00 90.75 258 GLN A C 1
ATOM 2026 O O . GLN A 1 258 ? -18.301 -13.418 25.763 1.00 90.75 258 GLN A O 1
ATOM 2031 N N . ALA A 1 259 ? -16.712 -12.162 24.787 1.00 86.12 259 ALA A N 1
ATOM 2032 C CA . ALA A 1 259 ? -15.879 -12.070 25.983 1.00 86.12 259 ALA A CA 1
ATOM 2033 C C . ALA A 1 259 ? -16.610 -11.350 27.131 1.00 86.12 259 ALA A C 1
ATOM 2035 O O . ALA A 1 259 ? -16.578 -11.815 28.272 1.00 86.12 259 ALA A O 1
ATOM 2036 N N . SER A 1 260 ? -17.349 -10.282 26.816 1.00 80.19 260 SER A N 1
ATOM 2037 C CA . SER A 1 260 ? -18.130 -9.502 27.787 1.00 80.19 260 SER A CA 1
ATOM 2038 C C . SER A 1 260 ? -19.306 -10.289 28.392 1.00 80.19 260 SER A C 1
ATOM 2040 O O . SER A 1 260 ? -19.666 -10.057 29.545 1.00 80.19 260 SER A O 1
ATOM 2042 N N . GLY A 1 261 ? -19.888 -11.242 27.652 1.00 70.44 261 GLY A N 1
ATOM 2043 C CA . GLY A 1 261 ? -20.988 -12.098 28.125 1.00 70.44 261 GLY A CA 1
ATOM 2044 C C . GLY A 1 261 ? -20.562 -13.288 28.998 1.00 70.44 261 GLY A C 1
ATOM 2045 O O . GLY A 1 261 ? -21.356 -13.776 29.797 1.00 70.44 261 GLY A O 1
ATOM 2046 N N . SER A 1 262 ? -19.313 -13.749 28.880 1.00 67.06 262 SER A N 1
ATOM 2047 C CA . SER A 1 262 ? -18.787 -14.913 29.621 1.00 67.06 262 SER A CA 1
ATOM 2048 C C . SER A 1 262 ? -18.288 -14.623 31.047 1.00 67.06 262 SER A C 1
ATOM 2050 O O . SER A 1 262 ? -18.047 -15.555 31.808 1.00 67.06 262 SER A O 1
ATOM 2052 N N . GLY A 1 263 ? -18.154 -13.350 31.435 1.00 56.59 263 GLY A N 1
ATOM 2053 C CA . GLY A 1 263 ? -17.640 -12.935 32.751 1.00 56.59 263 GLY A CA 1
ATOM 2054 C C . GLY A 1 263 ? -18.682 -12.830 33.874 1.00 56.59 263 GLY A C 1
ATOM 2055 O O . GLY A 1 263 ? -18.356 -12.311 34.939 1.00 56.59 263 GLY A O 1
ATOM 2056 N N . GLY A 1 264 ? -19.929 -13.254 33.636 1.00 49.41 264 GLY A N 1
ATOM 2057 C CA . GLY A 1 264 ? -21.065 -13.070 34.552 1.00 49.41 264 GLY A CA 1
ATOM 2058 C C . GLY A 1 264 ? -21.738 -14.352 35.060 1.00 49.41 264 GLY A C 1
ATOM 2059 O O . GLY A 1 264 ? -22.876 -14.261 35.517 1.00 49.41 264 GLY A O 1
ATOM 2060 N N . ALA A 1 265 ? -21.086 -15.515 34.956 1.00 44.66 265 ALA A N 1
ATOM 2061 C CA . ALA A 1 265 ? -21.603 -16.806 35.429 1.00 44.66 265 ALA A CA 1
ATOM 2062 C C . ALA A 1 265 ? -20.809 -17.347 36.625 1.00 44.66 265 ALA A C 1
ATOM 2064 O O . ALA A 1 265 ? -19.562 -17.244 36.596 1.00 44.66 265 ALA A O 1
#

Secondary structure (DSSP, 8-state):
--------B-----TTSS------BTTB-GGG------EEEE-SHHHHHHHHHS--TT-EEEEEE--HHHHHHHHHHHHTSTT-TT----HHHHHS-HHHHSSHHHHHHHT---TTSPP-HHHHHHHHHHHHHSSEEEEGGGHHHHHHHHHHHH--TT--HHHHTTSS--------SS-HHHHHHHHHHHHS---HHHHHHHHHHTHHHHHHHHHHHHHHHHHHHHTT---HHHHHS-S-HHHHHHHHHHHHHHHHHHHHHHTT-

Foldseek 3Di:
DPPDDPFDQDDPDDVPPDPPPLPADPLFHPVQAAAAFGEGEDAALQVLQVCLVDPDPGHAYEYEAEALLLQLLVQLVVQCDVVVVPDPDASLSSLVDLCRQAQRSLCSLLVVVDSVDHDDPNSLVSSLVSLLSHNAYAYLQLRSQRLSVCRNHNVPSPSHVVVVPPDDPPSPNVPPPQDPLLVSVVSSVVRHVDALVSQLVSLVSNQSSQVSSLSNLVVSQVVCVVVVHHRPSSVPDDSRVSVVNNVSSVVRNVVVVVVVVVPPD

pLDDT: mean 72.92, std 18.75, range [24.91, 97.56]

Radius of gyration: 19.92 Å; Cα contacts (8 Å, |Δi|>4): 341; chains: 1; bounding box: 57×38×55 Å

Mean predicted aligned error: 10.47 Å

Sequence (265 aa):
SLSRSWFHTVKASEPGADGDVALDSDLCPPEQRGPVRQFVSVEMPMFAWAWSLWPSAGAATMTVIRNPLGFIHSRVSRLSLPIHHHEKRHGLALLTAPDVTDNYALRWLAGNVAFDRPVTEVDLARAEDRLRRFGWVGVIEAFRDSLAFLCSDWGWSECDPDRFARHGHAVKKSTRAEGIAAHALRSLANEVPANASTLAALIEQNALSFRLYDAGVELTRSRLRAAGKVSSQLERLPRDSLAHAREQVELLRQEEEQASGSGGA

Nearest PDB structures (foldseek):
  8vp9-assembly1_A  TM=2.242E-01  e=7.127E+00  Acetivibrio thermocellus ATCC 27405
  7piu-assembly1_R  TM=1.629E-01  e=8.776E+00  Homo sapiens

Organism: NCBI:txid676789